Protein AF-A0A7Y8L5V1-F1 (afdb_monomer)

Sequence (225 aa):
MIPKRVGLITIGQSPRVDVVPGMKEILGPDFEILEAGALDGLSLEEVKKFSPKKGDYILCTRMADGTQVVIGKRYILPRMQACIDLLIERGAEALLLLCTGKFPPFRSRRLLLEPQKILDHFLLALQGEKVRFGMMSPLKAQLPQTRKKYKRLKGTFSFFAASPYAAGDELGEAAIALRRKDPHVVVMNCMGYTPAMKKRVMEITGKPTVLANSLVARALAELLS

Solvent-accessible surface area (backbone atoms only — not comparable to full-atom values): 12315 Å² total; per-residue (Å²): 131,86,56,51,32,37,21,39,37,31,70,21,24,48,71,53,79,76,42,51,61,70,37,44,73,64,51,40,88,58,51,39,81,45,74,33,23,44,39,54,98,58,53,71,76,63,52,57,75,34,45,54,56,95,89,50,57,73,43,80,40,33,42,68,95,58,54,74,47,62,31,20,49,82,72,41,56,69,35,46,47,51,37,50,54,52,31,47,74,74,56,31,62,35,35,35,46,55,40,59,62,92,72,78,90,74,90,66,98,47,57,71,46,51,40,34,60,57,51,53,53,53,50,60,74,64,45,32,81,87,36,31,38,25,37,36,30,51,42,67,88,42,46,68,62,54,50,62,70,53,66,83,56,55,39,47,78,49,80,40,44,30,39,72,79,53,94,60,67,40,53,60,55,35,22,51,57,40,36,78,64,63,35,67,33,34,36,39,58,34,35,68,48,38,73,68,57,50,52,53,40,28,69,65,38,74,33,56,69,47,43,45,35,63,54,43,31,50,53,51,32,68,74,68,106

pLDDT: mean 95.26, std 4.67, range [58.59, 98.69]

Nearest PDB structures (foldseek):
  4ix1-assembly4_H  TM=6.462E-01  e=1.077E-05  Rhodococcus opacus PD630
  4ix1-assembly2_F  TM=6.137E-01  e=5.124E-06  Rhodococcus opacus PD630
  1b73-assembly1_A  TM=6.017E-01  e=1.468E-05  Aquifex pyrophilus
  7n41-assembly2_B  TM=4.549E-01  e=1.095E-01  Thermoanaerobacter italicus Ab9
  5o22-assembly1_B  TM=3.166E-01  e=7.853E+00  Escherichia coli K-12

Structure (mmCIF, N/CA/C/O backbone):
data_AF-A0A7Y8L5V1-F1
#
_entry.id   AF-A0A7Y8L5V1-F1
#
loop_
_atom_site.group_PDB
_atom_site.id
_atom_site.type_symbol
_atom_site.label_atom_id
_atom_site.label_alt_id
_atom_site.label_comp_id
_atom_site.label_asym_id
_atom_site.label_entity_id
_atom_site.label_seq_id
_atom_site.pdbx_PDB_ins_code
_atom_site.Cartn_x
_atom_site.Cartn_y
_atom_site.Cartn_z
_atom_site.occupancy
_atom_site.B_iso_or_equiv
_atom_site.auth_seq_id
_atom_site.auth_comp_id
_atom_site.auth_asym_id
_atom_site.auth_atom_id
_atom_site.pdbx_PDB_model_num
ATOM 1 N N . MET A 1 1 ? -4.686 -25.116 -16.069 1.00 58.59 1 MET A N 1
ATOM 2 C CA . MET A 1 1 ? -5.163 -23.778 -16.482 1.00 58.59 1 MET A CA 1
ATOM 3 C C . MET A 1 1 ? -3.952 -22.883 -16.686 1.00 58.59 1 MET A C 1
ATOM 5 O O . MET A 1 1 ? -2.943 -23.126 -16.037 1.00 58.59 1 MET A O 1
ATOM 9 N N . ILE A 1 2 ? -4.013 -21.918 -17.607 1.00 61.53 2 ILE A N 1
ATOM 10 C CA . ILE A 1 2 ? -2.962 -20.896 -17.737 1.00 61.53 2 ILE A CA 1
ATOM 11 C C . ILE A 1 2 ? -3.113 -19.950 -16.534 1.00 61.53 2 ILE A C 1
ATOM 13 O O . ILE A 1 2 ? -4.243 -19.523 -16.284 1.00 61.53 2 ILE A O 1
ATOM 17 N N . PRO A 1 3 ? -2.046 -19.670 -15.762 1.00 72.94 3 PRO A N 1
ATOM 18 C CA . PRO A 1 3 ? -2.147 -18.807 -14.592 1.00 72.94 3 PRO A CA 1
ATOM 19 C C . PRO A 1 3 ? -2.523 -17.379 -15.000 1.00 72.94 3 PRO A C 1
ATOM 21 O O . PRO A 1 3 ? -2.011 -16.855 -15.992 1.00 72.94 3 PRO A O 1
ATOM 24 N N . LYS A 1 4 ? -3.406 -16.748 -14.221 1.00 89.19 4 LYS A N 1
ATOM 25 C CA . LYS A 1 4 ? -3.868 -15.373 -14.440 1.00 89.19 4 LYS A CA 1
ATOM 26 C C . LYS A 1 4 ? -2.715 -14.417 -14.141 1.00 89.19 4 LYS A C 1
ATOM 28 O O . LYS A 1 4 ? -2.187 -14.399 -13.024 1.00 89.19 4 LYS A O 1
ATOM 33 N N . ARG A 1 5 ? -2.300 -13.622 -15.129 1.00 95.44 5 ARG A N 1
ATOM 34 C CA . ARG A 1 5 ? -1.133 -12.730 -15.007 1.00 95.44 5 ARG A CA 1
ATOM 35 C C . ARG A 1 5 ? -1.532 -11.372 -14.457 1.00 95.44 5 ARG A C 1
ATOM 37 O O . ARG A 1 5 ? -2.228 -10.601 -15.121 1.00 95.44 5 ARG A O 1
ATOM 44 N N . VAL A 1 6 ? -1.029 -11.028 -13.275 1.00 97.25 6 VAL A N 1
ATOM 45 C CA . VAL A 1 6 ? -1.271 -9.726 -12.640 1.00 97.25 6 VAL A CA 1
ATOM 46 C C . VAL A 1 6 ? 0.012 -8.909 -12.587 1.00 97.25 6 VAL A C 1
ATOM 48 O O . VAL A 1 6 ? 1.024 -9.342 -12.039 1.00 97.25 6 VAL A O 1
ATOM 51 N N . GLY A 1 7 ? -0.050 -7.688 -13.115 1.00 98.12 7 GLY A N 1
ATOM 52 C CA . GLY A 1 7 ? 1.030 -6.714 -13.024 1.00 98.12 7 GLY A CA 1
ATOM 53 C C . GLY 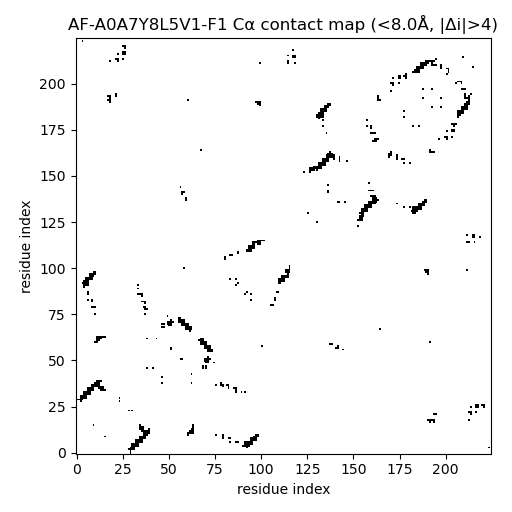A 1 7 ? 0.942 -5.873 -11.751 1.00 98.12 7 GLY A C 1
ATOM 54 O O . GLY A 1 7 ? -0.032 -5.149 -11.547 1.00 98.12 7 GLY A O 1
ATOM 55 N N . LEU A 1 8 ? 1.970 -5.911 -10.909 1.00 98.19 8 LEU A N 1
ATOM 56 C CA . LEU A 1 8 ? 2.100 -5.080 -9.715 1.00 98.19 8 LEU A CA 1
ATOM 57 C C . LEU A 1 8 ? 3.045 -3.906 -9.973 1.00 98.19 8 LEU A C 1
ATOM 59 O O . LEU A 1 8 ? 4.221 -4.091 -10.286 1.00 98.19 8 LEU A O 1
ATOM 63 N N . ILE A 1 9 ? 2.535 -2.687 -9.786 1.00 98.56 9 ILE A N 1
ATOM 64 C CA . ILE A 1 9 ? 3.295 -1.452 -9.991 1.00 98.56 9 ILE A CA 1
ATOM 65 C C . ILE A 1 9 ? 3.671 -0.842 -8.648 1.00 98.56 9 ILE A C 1
ATOM 67 O O . ILE A 1 9 ? 2.825 -0.282 -7.946 1.00 98.56 9 ILE A O 1
ATOM 71 N N . THR A 1 10 ? 4.950 -0.892 -8.293 1.00 97.81 10 THR A N 1
ATOM 72 C CA . THR A 1 10 ? 5.465 -0.241 -7.084 1.00 97.81 10 THR A CA 1
ATOM 73 C C . THR A 1 10 ? 6.006 1.150 -7.392 1.00 97.81 10 THR A C 1
ATOM 75 O O . THR A 1 10 ? 6.613 1.392 -8.429 1.00 97.81 10 THR A O 1
ATOM 78 N N . ILE A 1 11 ? 5.822 2.085 -6.456 1.00 97.62 11 ILE A N 1
ATOM 79 C CA . ILE A 1 11 ? 6.509 3.382 -6.526 1.00 97.62 11 ILE A CA 1
ATOM 80 C C . ILE A 1 11 ? 8.012 3.176 -6.388 1.00 97.62 11 ILE A C 1
ATOM 82 O O . ILE A 1 11 ? 8.761 3.927 -6.981 1.00 97.62 11 ILE A O 1
ATOM 86 N N . GLY A 1 12 ? 8.428 2.233 -5.541 1.00 96.88 12 GLY A N 1
ATOM 87 C CA . GLY A 1 12 ? 9.828 1.964 -5.232 1.00 96.88 12 GLY A CA 1
ATOM 88 C C . GLY A 1 12 ? 10.517 1.160 -6.320 1.00 96.88 12 GLY A C 1
ATOM 89 O O . GLY A 1 12 ? 10.175 1.274 -7.496 1.00 96.88 12 GLY A O 1
ATOM 90 N N . GLN A 1 13 ? 11.452 0.323 -5.896 1.00 98.19 13 GLN A N 1
ATOM 91 C CA . GLN A 1 13 ? 12.059 -0.673 -6.769 1.00 98.19 13 GLN A CA 1
ATOM 92 C C . GLN A 1 13 ? 11.363 -2.026 -6.627 1.00 98.19 13 GLN A C 1
ATOM 94 O O . GLN A 1 13 ? 10.800 -2.344 -5.572 1.00 98.19 13 GLN A O 1
ATOM 99 N N . SER A 1 14 ? 11.367 -2.783 -7.716 1.00 97.56 14 SER A N 1
ATOM 100 C CA . SER A 1 14 ? 10.969 -4.182 -7.776 1.00 97.56 14 SER A CA 1
ATOM 101 C C . SER A 1 14 ? 12.209 -5.098 -7.714 1.00 97.56 14 SER A C 1
ATOM 103 O O . SER A 1 14 ? 13.305 -4.658 -8.069 1.00 97.56 14 SER A O 1
ATOM 105 N N . PRO A 1 15 ? 12.079 -6.354 -7.245 1.00 96.75 15 PRO A N 1
ATOM 106 C CA . PRO A 1 15 ? 10.877 -6.969 -6.679 1.00 96.75 15 PRO A CA 1
ATOM 107 C C . PRO A 1 15 ? 10.570 -6.482 -5.255 1.00 96.75 15 PRO A C 1
ATOM 109 O O . PRO A 1 15 ? 11.452 -6.138 -4.466 1.00 96.75 15 PRO A O 1
ATOM 112 N N . ARG A 1 16 ? 9.290 -6.486 -4.887 1.00 95.50 16 ARG A N 1
ATOM 113 C CA . ARG A 1 16 ? 8.787 -6.069 -3.575 1.00 95.50 16 ARG A CA 1
ATOM 114 C C . ARG A 1 16 ? 8.678 -7.247 -2.615 1.00 95.50 16 ARG A C 1
ATOM 116 O O . ARG A 1 16 ? 7.592 -7.658 -2.199 1.00 95.50 16 ARG A O 1
ATOM 123 N N . VAL A 1 17 ? 9.849 -7.740 -2.217 1.00 95.12 17 VAL A N 1
ATOM 124 C CA . VAL A 1 17 ? 10.029 -8.896 -1.320 1.00 95.12 17 VAL A CA 1
ATOM 125 C C . VAL A 1 17 ? 9.347 -8.748 0.045 1.00 95.12 17 VAL A C 1
ATOM 127 O O . VAL A 1 17 ? 9.094 -9.739 0.715 1.00 95.12 17 VAL A O 1
ATOM 130 N N . ASP A 1 18 ? 9.019 -7.525 0.464 1.00 92.88 18 ASP A N 1
ATOM 131 C CA . ASP A 1 18 ? 8.339 -7.237 1.728 1.00 92.88 18 ASP A CA 1
ATOM 132 C C . ASP A 1 18 ? 6.811 -7.389 1.672 1.00 92.88 18 ASP A C 1
ATOM 134 O O . ASP A 1 18 ? 6.185 -7.604 2.708 1.00 92.88 18 ASP A O 1
ATOM 138 N N . VAL A 1 19 ? 6.190 -7.277 0.491 1.00 94.50 19 VAL A N 1
ATOM 139 C CA . VAL A 1 19 ? 4.717 -7.261 0.366 1.00 94.50 19 VAL A CA 1
ATOM 140 C C . VAL A 1 19 ? 4.171 -8.342 -0.550 1.00 94.50 19 VAL A C 1
ATOM 142 O O . VAL A 1 19 ? 3.114 -8.896 -0.252 1.00 94.50 19 VAL A O 1
ATOM 145 N N . VAL A 1 20 ? 4.876 -8.664 -1.633 1.00 95.44 20 VAL A N 1
ATOM 146 C CA . VAL A 1 20 ? 4.398 -9.605 -2.652 1.00 95.44 20 VAL A CA 1
ATOM 147 C C . VAL A 1 20 ? 4.248 -11.028 -2.114 1.00 95.44 20 VAL A C 1
ATOM 149 O O . VAL A 1 20 ? 3.221 -11.632 -2.418 1.00 95.44 20 VAL A O 1
ATOM 152 N N . PRO A 1 21 ? 5.157 -11.570 -1.275 1.00 94.62 21 PRO A N 1
ATOM 153 C CA . PRO A 1 21 ? 4.970 -12.910 -0.714 1.00 94.62 21 PRO A CA 1
ATOM 154 C C . PRO A 1 21 ? 3.646 -13.066 0.047 1.00 94.62 21 PRO A C 1
ATOM 156 O O . PRO A 1 21 ? 2.871 -13.970 -0.249 1.00 94.62 21 PRO A O 1
ATOM 159 N N . GLY A 1 22 ? 3.314 -12.117 0.931 1.00 92.94 22 GLY A N 1
ATOM 160 C CA . GLY A 1 22 ? 2.047 -12.146 1.670 1.00 92.94 22 GLY A CA 1
ATOM 161 C C . GLY A 1 22 ? 0.809 -11.934 0.789 1.00 92.94 22 GLY A C 1
ATOM 162 O O . GLY A 1 22 ? -0.280 -12.381 1.137 1.00 92.94 22 GLY A O 1
ATOM 163 N N . MET A 1 23 ? 0.949 -11.270 -0.364 1.00 94.62 23 MET A N 1
ATOM 164 C CA . MET A 1 23 ? -0.128 -11.197 -1.357 1.00 94.62 23 MET A CA 1
ATOM 165 C C . MET A 1 23 ? -0.310 -12.524 -2.098 1.00 94.62 23 MET A C 1
ATOM 167 O O . MET A 1 23 ? -1.449 -12.932 -2.308 1.00 94.62 23 MET A O 1
ATOM 171 N N . LYS A 1 24 ? 0.783 -13.211 -2.459 1.00 94.25 24 LYS A N 1
ATOM 172 C CA . LYS A 1 24 ? 0.736 -14.531 -3.112 1.00 94.25 24 LYS A CA 1
ATOM 173 C C . LYS A 1 24 ? 0.020 -15.567 -2.251 1.00 94.25 24 LYS A C 1
ATOM 175 O O . LYS A 1 24 ? -0.773 -16.330 -2.783 1.00 94.25 24 LYS A O 1
ATOM 180 N N . GLU A 1 25 ? 0.228 -15.543 -0.935 1.00 94.38 25 GLU A N 1
ATOM 181 C CA . GLU A 1 25 ? -0.497 -16.414 0.004 1.00 94.38 25 GLU A CA 1
ATOM 182 C C . GLU A 1 25 ? -2.023 -16.227 -0.057 1.00 94.38 25 GLU A C 1
ATOM 184 O O . GLU A 1 25 ? -2.768 -17.177 0.160 1.00 94.38 25 GLU A O 1
ATOM 189 N N . ILE A 1 26 ? -2.498 -15.012 -0.354 1.00 94.75 26 ILE A N 1
ATOM 190 C CA . ILE A 1 26 ? -3.932 -14.703 -0.470 1.00 94.75 26 ILE A CA 1
ATOM 191 C C . ILE A 1 26 ? -4.467 -15.054 -1.861 1.00 94.75 26 ILE A C 1
ATOM 193 O O . ILE A 1 26 ? -5.589 -15.536 -1.968 1.00 94.75 26 ILE A O 1
ATOM 197 N N . LEU A 1 27 ? -3.693 -14.765 -2.909 1.00 93.06 27 LEU A N 1
ATOM 198 C CA . LEU A 1 27 ? -4.092 -14.994 -4.299 1.00 93.06 27 LEU A CA 1
ATOM 199 C C . LEU A 1 27 ? -4.099 -16.487 -4.657 1.00 93.06 27 LEU A C 1
ATOM 201 O O . LEU A 1 27 ? -4.970 -16.933 -5.393 1.00 93.06 27 LEU A O 1
ATOM 205 N N . GLY A 1 28 ? -3.164 -17.262 -4.109 1.00 91.69 28 GLY A N 1
ATOM 206 C CA . GLY A 1 28 ? -3.029 -18.685 -4.403 1.00 91.69 28 GLY A CA 1
ATOM 207 C C . GLY A 1 28 ? -2.210 -18.979 -5.671 1.00 91.69 28 GLY A C 1
ATOM 208 O O . GLY A 1 28 ? -1.649 -18.071 -6.290 1.00 91.69 28 GLY A O 1
ATOM 209 N N . PRO A 1 29 ? -2.091 -20.267 -6.041 1.00 90.25 29 PRO A N 1
ATOM 210 C CA . PRO A 1 29 ? -1.174 -20.737 -7.084 1.00 90.25 29 PRO A CA 1
ATOM 211 C C . PRO A 1 29 ? -1.622 -20.408 -8.515 1.00 90.25 29 PRO A C 1
ATOM 213 O O . PRO A 1 29 ? -0.803 -20.459 -9.429 1.00 90.25 29 PRO A O 1
ATOM 216 N N . ASP A 1 30 ? -2.891 -20.048 -8.716 1.00 89.38 30 ASP A N 1
ATOM 217 C CA . ASP A 1 30 ? -3.447 -19.743 -10.040 1.00 89.38 30 ASP A CA 1
ATOM 218 C C . ASP A 1 30 ? -3.013 -18.372 -10.583 1.00 89.38 30 ASP A C 1
ATOM 220 O O . ASP A 1 30 ? -3.354 -18.014 -11.711 1.00 89.38 30 ASP A O 1
ATOM 224 N N . PHE A 1 31 ? -2.252 -17.601 -9.801 1.00 92.81 31 PHE A N 1
ATOM 225 C CA . PHE A 1 31 ? -1.808 -16.257 -10.148 1.00 92.81 31 PHE A CA 1
ATOM 226 C C . PHE A 1 31 ? -0.307 -16.199 -10.426 1.00 92.81 31 PHE A C 1
ATOM 228 O O . PHE A 1 31 ? 0.527 -16.496 -9.568 1.00 92.81 31 PHE A O 1
ATOM 235 N N . GLU A 1 32 ? 0.046 -15.698 -11.607 1.00 95.19 32 GLU A N 1
ATOM 236 C CA . GLU A 1 32 ? 1.412 -15.311 -11.947 1.00 95.19 32 GLU A CA 1
ATOM 237 C C . GLU A 1 32 ? 1.573 -13.802 -11.713 1.00 95.19 32 GLU A C 1
ATOM 239 O O . GLU A 1 32 ? 0.815 -12.986 -12.238 1.00 95.19 32 GLU A O 1
ATOM 244 N N . ILE A 1 33 ? 2.566 -13.416 -10.908 1.00 96.69 33 ILE A N 1
ATOM 245 C CA . ILE A 1 33 ? 2.818 -12.012 -10.570 1.00 96.69 33 ILE A CA 1
ATOM 246 C C . ILE A 1 33 ? 3.984 -11.478 -11.394 1.00 96.69 33 ILE A C 1
ATOM 248 O O . ILE A 1 33 ? 5.102 -11.980 -11.294 1.00 96.69 33 ILE A O 1
ATOM 252 N N . LEU A 1 34 ? 3.719 -10.408 -12.139 1.00 98.12 34 LEU A N 1
ATOM 253 C CA . LEU A 1 34 ? 4.713 -9.603 -12.837 1.00 98.12 34 LEU A CA 1
ATOM 254 C C . LEU A 1 34 ? 4.928 -8.304 -12.057 1.00 98.12 34 LEU A C 1
ATOM 256 O O . LEU A 1 34 ? 3.961 -7.676 -11.638 1.00 98.12 34 LEU A O 1
ATOM 260 N N . GLU A 1 35 ? 6.171 -7.867 -11.875 1.00 98.44 35 GLU A N 1
ATOM 261 C CA . GLU A 1 35 ? 6.480 -6.651 -11.113 1.00 98.44 35 GLU A CA 1
ATOM 262 C C . GLU A 1 35 ? 7.208 -5.614 -11.971 1.00 98.44 35 GLU A C 1
ATOM 264 O O . GLU A 1 35 ? 8.019 -5.955 -12.836 1.00 98.44 35 GLU A O 1
ATOM 269 N N . ALA A 1 36 ? 6.911 -4.339 -11.720 1.00 98.62 36 ALA A N 1
ATOM 270 C CA . ALA A 1 36 ? 7.684 -3.212 -12.226 1.00 98.62 36 ALA A CA 1
ATOM 271 C C . ALA A 1 36 ? 7.686 -2.068 -11.202 1.00 98.62 36 ALA A C 1
ATOM 273 O O . ALA A 1 36 ? 6.649 -1.722 -10.622 1.00 98.62 36 ALA A O 1
ATOM 274 N N . GLY A 1 37 ? 8.855 -1.478 -10.975 1.00 98.44 37 GLY A N 1
ATOM 275 C CA . GLY A 1 37 ? 9.060 -0.363 -10.065 1.00 98.44 37 GLY A CA 1
ATOM 276 C C . GLY A 1 37 ? 9.360 0.940 -10.788 1.00 98.44 37 GLY A C 1
ATOM 277 O O . GLY A 1 37 ? 10.192 1.002 -11.688 1.00 98.44 37 GLY A O 1
ATOM 278 N N . ALA A 1 38 ? 8.717 2.027 -10.363 1.00 98.31 38 ALA A N 1
ATOM 279 C CA . ALA A 1 38 ? 8.961 3.344 -10.946 1.00 98.31 38 ALA A CA 1
ATOM 280 C C . ALA A 1 38 ? 10.395 3.855 -10.699 1.00 98.31 38 ALA A C 1
ATOM 282 O O . ALA A 1 38 ? 10.869 4.721 -11.441 1.00 98.31 38 ALA A O 1
ATOM 283 N N . LEU A 1 39 ? 11.087 3.337 -9.677 1.00 98.50 39 LEU A N 1
ATOM 284 C CA . LEU A 1 39 ? 12.497 3.634 -9.401 1.00 98.50 39 LEU A CA 1
ATOM 285 C C . LEU A 1 39 ? 13.460 2.558 -9.925 1.00 98.50 39 LEU A C 1
ATOM 287 O O . LEU A 1 39 ? 14.652 2.627 -9.614 1.00 98.50 39 LEU A O 1
ATOM 291 N N . ASP A 1 40 ? 12.983 1.566 -10.680 1.00 98.38 40 ASP A N 1
ATOM 292 C CA . ASP A 1 40 ? 13.858 0.533 -11.240 1.00 98.38 40 ASP A CA 1
ATOM 293 C C . ASP A 1 40 ? 14.954 1.167 -12.109 1.00 98.38 40 ASP A C 1
ATOM 295 O O . ASP A 1 40 ? 14.727 2.147 -12.825 1.00 98.38 40 ASP A O 1
ATOM 299 N N . GLY A 1 41 ? 16.168 0.626 -11.993 1.00 97.00 41 GLY A N 1
ATOM 300 C CA . GLY A 1 41 ? 17.356 1.117 -12.696 1.00 97.00 41 GLY A CA 1
ATOM 301 C C . GLY A 1 41 ? 17.971 2.406 -12.137 1.00 97.00 41 GLY A C 1
ATOM 302 O O . GLY A 1 41 ? 18.984 2.846 -12.667 1.00 97.00 41 GLY A O 1
ATOM 303 N N . LEU A 1 42 ? 17.402 3.011 -11.087 1.00 98.06 42 LEU A N 1
ATOM 304 C CA . LEU A 1 42 ? 17.965 4.210 -10.459 1.00 98.06 42 LEU A CA 1
ATOM 305 C C . LEU 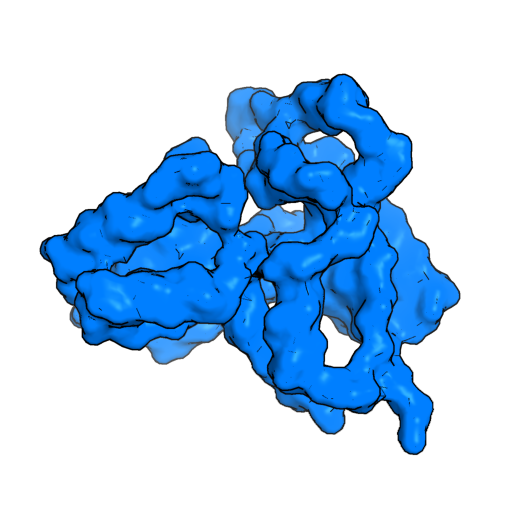A 1 42 ? 18.827 3.885 -9.239 1.00 98.06 42 LEU A C 1
ATOM 307 O O . LEU A 1 42 ? 18.466 3.067 -8.392 1.00 98.06 42 LEU A O 1
ATOM 311 N N . SER A 1 43 ? 19.927 4.612 -9.100 1.00 97.75 43 SER A N 1
ATOM 312 C CA . SER A 1 43 ? 20.723 4.658 -7.876 1.00 97.75 43 SER A CA 1
ATOM 313 C C . SER A 1 43 ? 20.043 5.491 -6.783 1.00 97.75 43 SER A C 1
ATOM 315 O O . SER A 1 43 ? 19.194 6.348 -7.048 1.00 97.75 43 SER A O 1
ATOM 317 N N . LEU A 1 44 ? 20.463 5.301 -5.528 1.00 97.25 44 LEU A N 1
ATOM 318 C CA . LEU A 1 44 ? 19.970 6.104 -4.406 1.00 97.25 44 LEU A CA 1
ATOM 319 C C . LEU A 1 44 ? 20.227 7.610 -4.608 1.00 97.25 44 LEU A C 1
ATOM 321 O O . LEU A 1 44 ? 19.360 8.427 -4.298 1.00 97.25 44 LEU A O 1
ATOM 32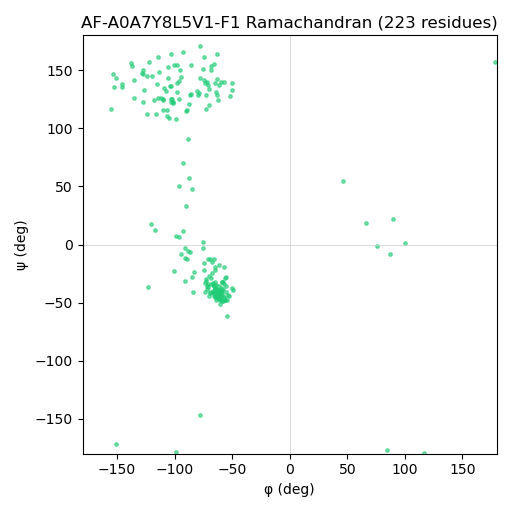5 N N . GLU A 1 45 ? 21.381 7.986 -5.167 1.00 97.19 45 GLU A N 1
ATOM 326 C CA . GLU A 1 45 ? 21.726 9.390 -5.436 1.00 97.19 45 GLU A CA 1
ATOM 327 C C . GLU A 1 45 ? 20.815 10.033 -6.486 1.00 97.19 45 GLU A C 1
ATOM 329 O O . GLU A 1 45 ? 20.442 11.202 -6.371 1.00 97.19 45 GLU A O 1
ATOM 334 N N . GLU A 1 46 ? 20.384 9.276 -7.494 1.00 97.75 46 GLU A N 1
ATOM 335 C CA . GLU A 1 46 ? 19.394 9.755 -8.459 1.00 97.75 46 GLU A CA 1
ATOM 336 C C . GLU A 1 46 ? 18.017 9.909 -7.820 1.00 97.75 46 GLU A C 1
ATOM 338 O O . GLU A 1 46 ? 17.350 10.922 -8.036 1.00 97.75 46 GLU A O 1
ATOM 343 N N . VAL A 1 47 ? 17.612 8.958 -6.975 1.00 97.62 47 VAL A N 1
ATOM 344 C CA . VAL A 1 47 ? 16.328 9.008 -6.263 1.00 97.62 47 VAL A CA 1
ATOM 345 C C . VAL A 1 47 ? 16.263 10.188 -5.294 1.00 97.62 47 VAL A C 1
ATOM 347 O O . VAL A 1 47 ? 15.212 10.824 -5.181 1.00 97.62 47 VAL A O 1
ATOM 350 N N . LYS A 1 48 ? 17.375 10.563 -4.649 1.00 95.69 48 LYS A N 1
ATOM 351 C CA . LYS A 1 48 ? 17.442 11.759 -3.787 1.00 95.69 48 LYS A CA 1
ATOM 352 C C . LYS A 1 48 ? 17.037 13.040 -4.527 1.00 95.69 48 LYS A C 1
ATOM 354 O O . LYS A 1 48 ? 16.442 13.931 -3.915 1.00 95.69 48 LYS A O 1
ATOM 359 N N . LYS A 1 49 ? 17.245 13.122 -5.848 1.00 96.56 49 LYS A N 1
ATOM 360 C CA . LYS A 1 49 ? 16.807 14.262 -6.684 1.00 96.56 49 LYS A CA 1
ATOM 361 C C . LYS A 1 49 ? 15.278 14.372 -6.794 1.00 96.56 49 LYS A C 1
ATOM 363 O O . LYS A 1 49 ? 14.767 15.423 -7.178 1.00 96.56 49 LYS A O 1
ATOM 368 N N . PHE A 1 50 ? 14.535 13.323 -6.432 1.00 96.81 50 PHE A N 1
ATOM 369 C CA . PHE A 1 50 ? 13.066 13.297 -6.413 1.00 96.81 50 PHE A CA 1
ATOM 370 C C . PHE A 1 50 ? 12.467 13.677 -5.056 1.00 96.81 50 PHE A C 1
ATOM 372 O O . PHE A 1 50 ? 11.260 13.509 -4.847 1.00 96.81 50 PHE A O 1
ATOM 379 N N . SER A 1 51 ? 13.285 14.205 -4.142 1.00 94.44 51 SER A N 1
ATOM 380 C CA . SER A 1 51 ? 12.834 14.689 -2.839 1.00 94.44 51 SER A CA 1
ATOM 381 C C . SER A 1 51 ? 11.632 15.644 -2.972 1.00 94.44 51 SER A C 1
ATOM 383 O O . SER A 1 51 ? 11.593 16.473 -3.893 1.00 94.44 51 SER A O 1
ATOM 385 N N . PRO A 1 52 ? 10.622 15.550 -2.083 1.00 93.88 52 PRO A N 1
ATOM 386 C CA . PRO A 1 52 ? 9.461 16.429 -2.139 1.00 93.88 52 PRO A CA 1
ATOM 387 C C . PRO A 1 52 ? 9.861 17.899 -1.960 1.00 93.88 52 PRO A C 1
ATOM 389 O O . PRO A 1 52 ? 10.635 18.238 -1.068 1.00 93.88 52 PRO A O 1
ATOM 392 N N . LYS A 1 53 ? 9.270 18.789 -2.760 1.00 93.19 53 LYS A N 1
ATOM 393 C CA . LYS A 1 53 ? 9.287 20.240 -2.522 1.00 93.19 53 LYS A CA 1
ATOM 394 C C . LYS A 1 53 ? 8.049 20.661 -1.728 1.00 93.19 53 LYS A C 1
ATOM 396 O O . LYS A 1 53 ? 7.075 19.915 -1.610 1.00 93.19 53 LYS A O 1
ATOM 401 N N . LYS A 1 54 ? 8.068 21.885 -1.193 1.00 88.69 54 LYS A N 1
ATOM 402 C CA . LYS A 1 54 ? 6.927 22.475 -0.477 1.00 88.69 54 LYS A CA 1
ATOM 403 C C . LYS A 1 54 ? 5.654 22.390 -1.332 1.00 88.69 54 LYS A C 1
ATOM 405 O O . LYS A 1 54 ? 5.648 22.825 -2.477 1.00 88.69 54 LYS A O 1
ATOM 410 N N . GLY A 1 55 ? 4.586 21.840 -0.754 1.00 86.81 55 GLY A N 1
ATOM 411 C CA . GLY A 1 55 ? 3.293 21.662 -1.426 1.00 86.81 55 GLY A CA 1
ATOM 412 C C . GLY A 1 55 ? 3.149 20.363 -2.228 1.00 86.81 55 GLY A C 1
ATOM 413 O O . GLY A 1 55 ? 2.038 20.048 -2.654 1.00 86.81 55 GLY A O 1
ATOM 414 N N . ASP A 1 56 ? 4.218 19.579 -2.396 1.00 91.38 56 ASP A N 1
ATOM 415 C CA . ASP A 1 56 ? 4.124 18.294 -3.084 1.00 91.38 56 ASP A CA 1
ATOM 416 C C . ASP A 1 56 ? 3.310 17.271 -2.285 1.00 91.38 56 ASP A C 1
ATOM 418 O O . ASP A 1 56 ? 3.316 17.226 -1.054 1.00 91.38 56 ASP A O 1
ATOM 422 N N . TYR A 1 57 ? 2.655 16.372 -3.020 1.00 91.50 57 TYR A N 1
ATOM 423 C CA . TYR A 1 57 ? 2.101 15.155 -2.441 1.00 91.50 57 TYR A CA 1
ATOM 424 C C . TYR A 1 57 ? 3.245 14.185 -2.115 1.00 91.50 57 TYR A C 1
ATOM 426 O O . TYR A 1 57 ? 3.939 13.723 -3.026 1.00 91.50 57 TYR A O 1
ATOM 434 N N . ILE A 1 58 ? 3.425 13.879 -0.828 1.00 94.31 58 ILE A N 1
ATOM 435 C CA . ILE A 1 58 ? 4.544 13.072 -0.323 1.00 94.31 58 ILE A CA 1
ATOM 436 C C . ILE A 1 58 ? 4.211 11.583 -0.410 1.00 94.31 58 ILE A C 1
ATOM 438 O O . ILE A 1 58 ? 3.177 11.135 0.103 1.00 94.31 58 ILE A O 1
ATOM 442 N N . LEU A 1 59 ? 5.128 10.816 -0.993 1.00 94.62 59 LEU A N 1
ATOM 443 C CA . LEU A 1 59 ? 5.091 9.361 -1.072 1.00 94.62 59 LEU A CA 1
ATOM 444 C C . LEU A 1 59 ? 6.265 8.773 -0.281 1.00 94.62 59 LEU A C 1
ATOM 446 O O . LEU A 1 59 ? 7.379 9.282 -0.354 1.00 94.62 59 LEU A O 1
ATOM 450 N N . CYS A 1 60 ? 5.994 7.702 0.461 1.00 94.19 60 CYS A N 1
ATOM 451 C CA . CYS A 1 60 ? 7.003 6.879 1.124 1.00 94.19 60 CYS A CA 1
ATOM 452 C C . CYS A 1 60 ? 7.095 5.552 0.374 1.00 94.19 60 CYS A C 1
ATOM 454 O O . CYS A 1 60 ? 6.058 4.952 0.076 1.00 94.19 60 CYS A O 1
ATOM 456 N N . THR A 1 61 ? 8.306 5.111 0.056 1.00 94.31 61 THR A N 1
ATOM 457 C CA . THR A 1 61 ? 8.553 3.835 -0.615 1.00 94.31 61 THR A CA 1
ATOM 458 C C . THR A 1 61 ? 9.921 3.270 -0.222 1.00 94.31 61 THR A C 1
ATOM 460 O O . THR A 1 61 ? 10.558 3.779 0.700 1.00 94.31 61 THR A O 1
ATOM 463 N N . ARG A 1 62 ? 10.352 2.201 -0.894 1.00 95.19 62 ARG A N 1
ATOM 464 C CA . ARG A 1 62 ? 11.546 1.418 -0.581 1.00 95.19 62 ARG A CA 1
ATOM 465 C C . ARG A 1 62 ? 12.357 1.114 -1.851 1.00 95.19 62 ARG A C 1
ATOM 467 O O . ARG A 1 62 ? 11.771 0.877 -2.909 1.00 95.19 62 ARG A O 1
ATOM 474 N N . MET A 1 63 ? 13.679 1.155 -1.737 1.00 96.94 63 MET A N 1
ATOM 475 C CA . MET A 1 63 ? 14.651 0.669 -2.728 1.00 96.94 63 MET A CA 1
ATOM 476 C C . MET A 1 63 ? 14.767 -0.868 -2.662 1.00 96.94 63 MET A C 1
ATOM 478 O O . MET A 1 63 ? 14.235 -1.484 -1.740 1.00 96.94 63 MET A O 1
ATOM 482 N N . ALA A 1 64 ? 15.458 -1.506 -3.607 1.00 95.12 64 ALA A N 1
ATOM 483 C CA . ALA A 1 64 ? 15.576 -2.969 -3.653 1.00 95.12 64 ALA A CA 1
ATOM 484 C C . ALA A 1 64 ? 16.379 -3.540 -2.467 1.00 95.12 64 ALA A C 1
ATOM 486 O O . ALA A 1 64 ? 16.028 -4.587 -1.927 1.00 95.12 64 ALA A O 1
ATOM 487 N N . ASP A 1 65 ? 17.402 -2.809 -2.010 1.00 94.06 65 ASP A N 1
ATOM 488 C CA . ASP A 1 65 ? 18.208 -3.115 -0.811 1.00 94.06 65 ASP A CA 1
ATOM 489 C C . ASP A 1 65 ? 17.432 -2.939 0.504 1.00 94.06 65 ASP A C 1
ATOM 491 O O . ASP A 1 65 ? 17.842 -3.369 1.580 1.00 94.06 65 ASP A O 1
ATOM 495 N N . GLY A 1 66 ? 16.274 -2.302 0.408 1.00 93.06 66 GLY A N 1
ATOM 496 C CA . GLY A 1 66 ? 15.383 -2.052 1.499 1.00 93.06 66 GLY A CA 1
ATOM 497 C C . GLY A 1 66 ? 15.420 -0.670 2.117 1.00 93.06 66 GLY A C 1
ATOM 498 O O . GLY A 1 66 ? 14.642 -0.416 3.040 1.00 93.06 66 GLY A O 1
ATOM 499 N N . THR A 1 67 ? 16.250 0.219 1.588 1.00 94.31 67 THR A N 1
ATOM 500 C CA . THR A 1 67 ? 16.353 1.605 2.027 1.00 94.31 67 THR A CA 1
ATOM 501 C C . THR A 1 67 ? 15.027 2.325 1.812 1.00 94.31 67 THR A C 1
ATOM 503 O O . THR A 1 67 ? 14.492 2.371 0.701 1.00 94.31 67 THR A O 1
ATOM 506 N N . GLN A 1 68 ? 14.478 2.914 2.875 1.00 94.81 68 GLN A N 1
ATOM 507 C CA . GLN A 1 68 ? 13.306 3.774 2.760 1.00 94.81 68 GLN A CA 1
ATOM 508 C C . GLN A 1 68 ? 13.677 5.080 2.051 1.00 94.81 68 GLN A C 1
ATOM 510 O O . GLN A 1 68 ? 14.628 5.757 2.434 1.00 94.81 68 GLN A O 1
ATOM 515 N N . VAL A 1 69 ? 12.854 5.495 1.089 1.00 95.62 69 VAL A N 1
ATOM 516 C CA . VAL A 1 69 ? 12.983 6.788 0.407 1.00 95.62 69 VAL A CA 1
ATOM 517 C C . VAL A 1 69 ? 11.663 7.551 0.420 1.00 95.62 69 VAL A C 1
ATOM 519 O O . VAL A 1 69 ? 10.569 6.978 0.378 1.00 95.62 69 VAL A O 1
ATOM 522 N N . VAL A 1 70 ? 11.770 8.877 0.480 1.00 96.12 70 VAL A N 1
ATOM 523 C CA . VAL A 1 70 ? 10.633 9.799 0.481 1.00 96.12 70 VAL A CA 1
ATOM 524 C C . VAL A 1 70 ? 10.730 10.681 -0.749 1.00 96.12 70 VAL A C 1
ATOM 526 O O . VAL A 1 70 ? 11.741 11.345 -0.957 1.00 96.12 70 VAL A O 1
ATOM 529 N N . ILE A 1 71 ? 9.679 10.696 -1.564 1.00 96.50 71 ILE A N 1
ATOM 530 C CA . ILE A 1 71 ? 9.703 11.339 -2.881 1.00 96.50 71 ILE A CA 1
ATOM 531 C C . ILE A 1 71 ? 8.424 12.132 -3.153 1.00 96.50 71 ILE A C 1
ATOM 533 O O . ILE A 1 71 ? 7.348 11.848 -2.614 1.00 96.50 71 ILE A O 1
ATOM 537 N N . GLY A 1 72 ? 8.537 13.148 -4.005 1.00 96.12 72 GLY A N 1
ATOM 538 C CA . GLY A 1 72 ? 7.402 13.924 -4.491 1.00 96.12 72 GLY A CA 1
ATOM 539 C C . GLY A 1 72 ? 6.678 13.207 -5.632 1.00 96.12 72 GLY A C 1
ATOM 540 O O . GLY A 1 72 ? 7.299 12.797 -6.612 1.00 96.12 72 GLY A O 1
ATOM 541 N N . LYS A 1 73 ? 5.343 13.119 -5.562 1.00 95.12 73 LYS A N 1
ATOM 542 C CA . LYS A 1 73 ? 4.512 12.434 -6.574 1.00 95.12 73 LYS A CA 1
ATOM 543 C C . LYS A 1 73 ? 4.801 12.858 -8.018 1.00 95.12 73 LYS A C 1
ATOM 545 O O . LYS A 1 73 ? 4.766 12.010 -8.903 1.00 95.12 73 LYS A O 1
ATOM 550 N N . ARG A 1 74 ? 5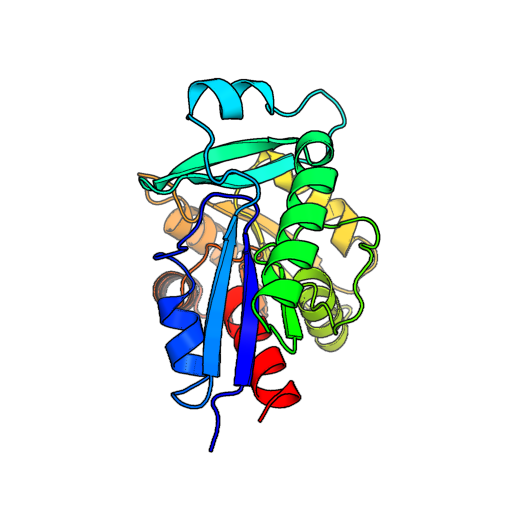.090 14.143 -8.265 1.00 92.88 74 ARG A N 1
ATOM 551 C CA . ARG A 1 74 ? 5.279 14.679 -9.627 1.00 92.88 74 ARG A CA 1
ATOM 552 C C . ARG A 1 74 ? 6.387 13.981 -10.421 1.00 92.88 74 ARG A C 1
ATOM 554 O O . ARG A 1 74 ? 6.256 13.857 -11.629 1.00 92.88 74 ARG A O 1
ATOM 561 N N . TYR A 1 75 ? 7.436 13.505 -9.749 1.00 94.12 75 TYR A N 1
ATOM 562 C CA . TYR A 1 75 ? 8.574 12.854 -10.404 1.00 94.12 75 TYR A CA 1
ATOM 563 C C . TYR A 1 75 ? 8.241 11.438 -10.878 1.00 94.12 75 TYR A C 1
ATOM 565 O O . TYR A 1 75 ? 8.904 10.899 -11.758 1.00 94.12 75 TYR A O 1
ATOM 573 N N . ILE A 1 76 ? 7.217 10.832 -10.276 1.00 95.75 76 ILE A N 1
ATOM 574 C CA . ILE A 1 76 ? 6.920 9.410 -10.419 1.00 95.75 76 ILE A CA 1
ATOM 575 C C . ILE A 1 76 ? 5.793 9.153 -11.414 1.00 95.75 76 ILE A C 1
ATOM 577 O O . ILE A 1 76 ? 5.745 8.073 -11.987 1.00 95.75 76 ILE A O 1
ATOM 581 N N . LEU A 1 77 ? 4.915 10.125 -11.686 1.00 96.25 77 LEU A N 1
ATOM 582 C CA . LEU A 1 77 ? 3.770 9.913 -12.583 1.00 96.25 77 LEU A CA 1
ATOM 583 C C . LEU A 1 77 ? 4.161 9.373 -13.973 1.00 96.25 77 LEU A C 1
ATOM 585 O O . LEU A 1 77 ? 3.568 8.372 -14.374 1.00 96.25 77 LEU A O 1
ATOM 589 N N . PRO A 1 78 ? 5.160 9.936 -14.688 1.00 96.62 78 PRO A N 1
ATOM 590 C CA . PRO A 1 78 ? 5.548 9.398 -15.994 1.00 96.62 78 PRO A CA 1
ATOM 591 C C . PRO A 1 78 ? 6.141 7.987 -15.891 1.00 96.62 78 PRO A C 1
ATOM 593 O O . PRO A 1 78 ? 5.897 7.143 -16.744 1.00 96.62 78 PRO A O 1
ATOM 596 N N . ARG A 1 79 ? 6.876 7.713 -14.807 1.00 97.88 79 ARG A N 1
ATOM 597 C CA . ARG A 1 79 ? 7.509 6.413 -14.552 1.00 97.88 79 ARG A CA 1
ATOM 598 C C . ARG A 1 79 ? 6.474 5.331 -14.252 1.00 97.88 79 ARG A C 1
ATOM 600 O O . ARG A 1 79 ? 6.563 4.242 -14.794 1.00 97.88 79 ARG A O 1
ATOM 607 N N . MET A 1 80 ? 5.442 5.655 -13.474 1.00 98.06 80 MET A N 1
ATOM 608 C CA . MET A 1 80 ? 4.316 4.748 -13.218 1.00 98.06 80 MET A CA 1
ATOM 609 C C . MET A 1 80 ? 3.556 4.405 -14.501 1.00 98.06 80 MET A C 1
ATOM 611 O O . MET A 1 80 ? 3.164 3.255 -14.672 1.00 98.06 80 MET A O 1
ATOM 615 N N . GLN A 1 81 ? 3.368 5.376 -15.403 1.00 98.44 81 GLN A N 1
ATOM 616 C CA . GLN A 1 81 ? 2.762 5.115 -16.711 1.00 98.44 81 GLN A CA 1
ATOM 617 C C . GLN A 1 81 ? 3.623 4.144 -17.532 1.00 98.44 81 GLN A C 1
ATOM 619 O O . GLN A 1 81 ? 3.092 3.172 -18.055 1.00 98.44 81 GLN A O 1
ATOM 624 N N . ALA A 1 82 ? 4.944 4.341 -17.565 1.00 98.44 82 ALA A N 1
ATOM 625 C CA . ALA A 1 82 ? 5.851 3.421 -18.250 1.00 98.44 82 ALA A CA 1
ATOM 626 C C . ALA A 1 82 ? 5.806 1.998 -17.659 1.00 98.44 82 ALA A C 1
ATOM 628 O O . ALA A 1 82 ? 5.814 1.025 -18.405 1.00 98.44 82 ALA A O 1
ATOM 629 N N . CYS A 1 83 ? 5.698 1.854 -16.332 1.00 98.69 83 CYS A N 1
ATOM 630 C CA . CYS A 1 83 ? 5.519 0.545 -15.698 1.00 98.69 83 CYS A CA 1
ATOM 631 C C . CYS A 1 83 ? 4.197 -0.129 -16.100 1.00 98.69 83 CYS A C 1
ATOM 633 O O . CYS A 1 83 ? 4.170 -1.339 -16.305 1.00 98.69 83 CYS A O 1
ATOM 635 N N . ILE A 1 84 ? 3.107 0.641 -16.206 1.00 98.69 84 ILE A N 1
ATOM 636 C CA . ILE A 1 84 ? 1.807 0.146 -16.683 1.00 98.69 84 ILE A CA 1
ATOM 637 C C . ILE A 1 84 ? 1.945 -0.392 -18.109 1.00 98.69 84 ILE A C 1
ATOM 639 O O . ILE A 1 84 ? 1.562 -1.533 -18.362 1.00 98.69 84 ILE A O 1
ATOM 643 N N . ASP A 1 85 ? 2.527 0.399 -19.011 1.00 98.50 85 ASP A N 1
ATOM 644 C CA . ASP A 1 85 ? 2.690 0.031 -20.419 1.00 98.50 85 ASP A CA 1
ATOM 645 C C . ASP A 1 85 ? 3.562 -1.235 -20.552 1.00 98.50 85 ASP A C 1
ATOM 647 O O . ASP A 1 85 ? 3.148 -2.211 -21.180 1.00 98.50 85 ASP A O 1
ATOM 651 N N . LEU A 1 86 ? 4.690 -1.280 -19.832 1.00 98.56 86 LEU A N 1
ATOM 652 C CA . LEU A 1 86 ? 5.602 -2.427 -19.775 1.00 98.56 86 LEU A CA 1
ATOM 653 C C . LEU A 1 86 ? 4.918 -3.717 -19.302 1.00 98.56 86 LEU A C 1
ATOM 655 O O . LEU A 1 86 ? 5.144 -4.789 -19.860 1.00 98.56 86 LEU A O 1
ATOM 659 N N . LEU A 1 87 ? 4.108 -3.654 -18.245 1.00 98.56 87 LEU A N 1
ATOM 660 C CA . LEU A 1 87 ? 3.447 -4.846 -17.708 1.00 98.56 87 LEU A CA 1
ATOM 661 C C . LEU A 1 87 ? 2.346 -5.354 -18.639 1.00 98.56 87 LEU A C 1
ATOM 663 O O . LEU A 1 87 ? 2.172 -6.566 -18.759 1.00 98.56 87 LEU A O 1
ATOM 667 N N . ILE A 1 88 ? 1.642 -4.455 -19.332 1.00 98.25 88 ILE A N 1
ATOM 668 C CA . ILE A 1 88 ? 0.679 -4.836 -20.373 1.00 98.25 88 ILE A CA 1
ATOM 669 C C . ILE A 1 88 ? 1.395 -5.567 -21.514 1.00 98.25 88 ILE A C 1
ATOM 671 O O . ILE A 1 88 ? 0.915 -6.610 -21.953 1.00 98.25 88 ILE A O 1
ATOM 675 N N . GLU A 1 89 ? 2.543 -5.061 -21.971 1.00 97.88 89 GLU A N 1
ATOM 676 C CA . GLU A 1 89 ? 3.361 -5.708 -23.009 1.00 97.88 89 GLU A CA 1
ATOM 677 C C . GLU A 1 89 ? 3.868 -7.089 -22.576 1.00 97.88 89 GLU A C 1
ATOM 679 O O . GLU A 1 89 ? 3.888 -8.022 -23.375 1.00 97.88 89 GLU A O 1
ATOM 684 N N . ARG A 1 90 ? 4.193 -7.256 -21.289 1.00 97.44 90 ARG A N 1
ATOM 685 C CA . ARG A 1 90 ? 4.577 -8.549 -20.693 1.00 97.44 90 ARG A CA 1
ATOM 686 C C . ARG A 1 90 ? 3.399 -9.506 -20.465 1.00 97.44 90 ARG A C 1
ATOM 688 O O . ARG A 1 90 ? 3.593 -10.610 -19.959 1.00 97.44 90 ARG A O 1
ATOM 695 N N . GLY A 1 91 ? 2.187 -9.114 -20.854 1.00 96.56 91 GLY A N 1
ATOM 696 C CA . GLY A 1 91 ? 1.006 -9.970 -20.819 1.00 96.56 91 GLY A CA 1
ATOM 697 C C . GLY A 1 91 ? 0.213 -9.913 -19.517 1.00 96.56 91 GLY A C 1
ATOM 698 O O . GLY A 1 91 ? -0.528 -10.851 -19.243 1.00 96.56 91 GLY A O 1
ATOM 699 N N . ALA A 1 92 ? 0.335 -8.848 -18.718 1.00 97.25 92 ALA A N 1
ATOM 700 C CA . ALA A 1 92 ? -0.567 -8.635 -17.589 1.00 97.25 92 ALA A CA 1
ATOM 701 C C . ALA A 1 92 ? -2.015 -8.427 -18.073 1.00 97.25 92 ALA A C 1
ATOM 703 O O . ALA A 1 92 ? -2.299 -7.604 -18.951 1.00 97.25 92 ALA A O 1
ATOM 704 N N . GLU A 1 93 ? -2.943 -9.156 -17.463 1.00 94.94 93 GLU A N 1
ATOM 705 C CA . GLU A 1 93 ? -4.377 -9.114 -17.763 1.00 94.94 93 GLU A CA 1
ATOM 706 C C . GLU A 1 93 ? -5.099 -8.081 -16.890 1.00 94.94 93 GLU A C 1
ATOM 708 O O . GLU A 1 93 ? -6.037 -7.417 -17.337 1.00 94.94 93 GLU A O 1
ATOM 713 N N . ALA A 1 94 ? -4.593 -7.882 -15.673 1.00 96.56 94 ALA A N 1
ATOM 714 C CA . ALA A 1 94 ? -4.990 -6.832 -14.748 1.00 96.56 94 ALA A CA 1
ATOM 715 C C . ALA A 1 94 ? -3.757 -6.218 -14.078 1.00 96.56 94 ALA A C 1
ATOM 717 O O . ALA A 1 94 ? -2.696 -6.840 -13.977 1.00 96.56 94 ALA A O 1
ATOM 718 N N . LEU A 1 95 ? -3.905 -4.984 -13.612 1.00 98.12 95 LEU A N 1
ATOM 719 C CA . LEU A 1 95 ? -2.839 -4.208 -12.997 1.00 98.12 95 LEU A CA 1
ATOM 720 C C . LEU A 1 95 ? -3.254 -3.748 -11.605 1.00 98.12 95 LEU A C 1
ATOM 722 O O . LEU A 1 95 ? -4.404 -3.372 -11.382 1.00 98.12 95 LEU A O 1
ATOM 726 N N . LEU A 1 96 ? -2.302 -3.697 -10.682 1.00 97.94 96 LEU A N 1
ATOM 727 C CA . LEU A 1 96 ? -2.513 -3.203 -9.330 1.00 97.94 96 LEU A CA 1
ATOM 728 C C . LEU A 1 96 ? -1.373 -2.273 -8.915 1.00 97.94 96 LEU A C 1
ATOM 730 O O . LEU A 1 96 ? -0.202 -2.649 -8.920 1.00 97.94 96 LEU A O 1
ATOM 734 N N . LEU A 1 97 ? -1.714 -1.059 -8.482 1.00 98.06 97 LEU A N 1
ATOM 735 C CA . LEU A 1 97 ? -0.735 -0.183 -7.843 1.00 98.06 97 LEU A CA 1
ATOM 736 C C . LEU A 1 9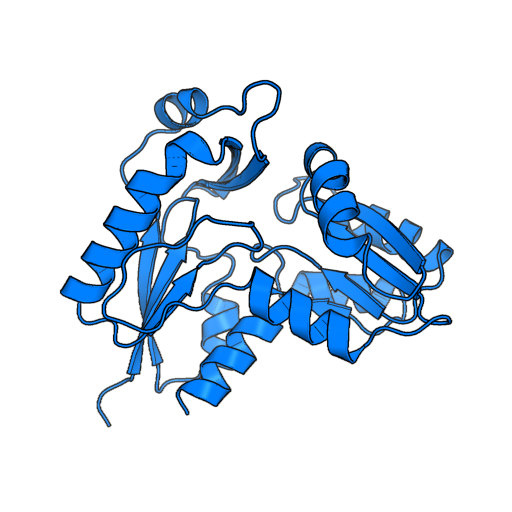7 ? -0.395 -0.709 -6.443 1.00 98.06 97 LEU A C 1
ATOM 738 O O . LEU A 1 97 ? -1.282 -1.059 -5.678 1.00 98.06 97 LEU A O 1
ATOM 742 N N . LEU A 1 98 ? 0.869 -0.663 -6.034 1.00 96.94 98 LEU A N 1
ATOM 743 C CA . LEU A 1 98 ? 1.305 -0.948 -4.663 1.00 96.94 98 LEU A CA 1
ATOM 744 C C . LEU A 1 98 ? 1.459 0.346 -3.853 1.00 96.94 98 LEU A C 1
ATOM 746 O O . LEU A 1 98 ? 2.477 0.587 -3.200 1.00 96.94 98 LEU A O 1
ATOM 750 N N . CYS A 1 99 ? 0.426 1.197 -3.870 1.00 95.50 99 CYS A N 1
ATOM 751 C CA . CYS A 1 99 ? 0.371 2.403 -3.046 1.00 95.50 99 CYS A CA 1
ATOM 752 C C . CYS A 1 99 ? -1.055 2.833 -2.661 1.00 95.50 99 CYS A C 1
ATOM 754 O O . CYS A 1 99 ? -1.965 2.830 -3.482 1.00 95.50 99 CYS A O 1
ATOM 756 N N . THR A 1 100 ? -1.215 3.341 -1.435 1.00 93.50 100 THR A N 1
ATOM 757 C CA . THR A 1 100 ? -2.404 4.069 -0.941 1.00 93.50 100 THR A CA 1
ATOM 758 C C . THR A 1 100 ? -2.295 5.594 -1.184 1.00 93.50 100 THR A C 1
ATOM 760 O O . THR A 1 100 ? -2.726 6.455 -0.410 1.00 93.50 100 THR A O 1
ATOM 763 N N . GLY A 1 101 ? -1.640 5.977 -2.279 1.00 91.56 101 GLY A N 1
ATOM 764 C CA . GLY A 1 101 ? -1.515 7.359 -2.737 1.00 91.56 101 GLY A CA 1
ATOM 765 C C . GLY A 1 101 ? -2.713 7.769 -3.590 1.00 91.56 101 GLY A C 1
ATOM 766 O O . GLY A 1 101 ? -3.350 6.924 -4.208 1.00 91.56 101 GLY A O 1
ATOM 767 N N . LYS A 1 102 ? -3.019 9.072 -3.654 1.00 90.00 102 LYS A N 1
ATOM 768 C CA . LYS A 1 102 ? -3.985 9.593 -4.633 1.00 90.00 102 LYS A CA 1
ATOM 769 C C . LYS A 1 102 ? -3.264 9.990 -5.918 1.00 90.00 102 LYS A C 1
ATOM 771 O O . LYS A 1 102 ? -2.495 10.963 -5.921 1.00 90.00 102 LYS A O 1
ATOM 776 N N . PHE A 1 103 ? -3.564 9.289 -7.000 1.00 92.44 103 PHE A N 1
ATOM 777 C CA . PHE A 1 103 ? -2.991 9.534 -8.317 1.00 92.44 103 PHE A CA 1
ATOM 778 C C . PHE A 1 103 ? -4.003 10.215 -9.249 1.00 92.44 103 PHE A C 1
ATOM 780 O O . PHE A 1 103 ? -5.211 10.111 -9.025 1.00 92.44 103 PHE A O 1
ATOM 787 N N . PRO A 1 104 ? -3.531 10.996 -10.236 1.00 93.62 104 PRO A N 1
ATOM 788 C CA . PRO A 1 104 ? -4.350 11.296 -11.405 1.00 93.62 104 PRO A CA 1
ATOM 789 C C . PRO A 1 104 ? -4.648 9.998 -12.179 1.00 93.62 104 PRO A C 1
ATOM 791 O O . PRO A 1 104 ? -3.969 8.994 -11.952 1.00 93.62 104 PRO A O 1
ATOM 794 N N . PRO A 1 105 ? -5.640 10.002 -13.085 1.00 94.25 105 PRO A N 1
ATOM 795 C CA . PRO A 1 105 ? -5.889 8.848 -13.938 1.00 94.25 105 PRO A CA 1
ATOM 796 C C . PRO A 1 105 ? -4.654 8.521 -14.787 1.00 94.25 105 PRO A C 1
ATOM 798 O O . PRO A 1 105 ? -3.988 9.420 -15.304 1.00 94.25 105 PRO A O 1
ATOM 801 N N . PHE A 1 106 ? -4.379 7.228 -14.936 1.00 96.81 106 PHE A N 1
ATOM 802 C CA . PHE A 1 106 ? -3.391 6.698 -15.871 1.00 96.81 106 PHE A CA 1
ATOM 803 C C . PHE A 1 106 ? -4.094 6.176 -17.120 1.00 96.81 106 PHE A C 1
ATOM 805 O O . PHE A 1 106 ? -5.259 5.774 -17.066 1.00 96.81 106 PHE A O 1
ATOM 812 N N . ARG A 1 107 ? -3.381 6.151 -18.246 1.00 96.62 107 ARG A N 1
ATOM 813 C CA . ARG A 1 107 ? -3.867 5.466 -19.444 1.00 96.62 107 ARG A CA 1
ATOM 814 C C . ARG A 1 107 ? -3.610 3.977 -19.268 1.00 96.62 107 ARG A C 1
ATOM 816 O O . ARG A 1 107 ? -2.493 3.582 -18.958 1.00 96.62 107 ARG A O 1
ATOM 823 N N . SER A 1 108 ? -4.631 3.157 -19.463 1.00 96.44 108 SER A N 1
ATOM 824 C CA . SER A 1 108 ? -4.489 1.705 -19.419 1.00 96.44 108 SER A CA 1
ATOM 825 C C . SER A 1 108 ? -5.546 1.060 -20.303 1.00 96.44 108 SER A C 1
ATOM 827 O O . SER A 1 108 ? -6.713 1.441 -20.253 1.00 96.44 108 SER A O 1
ATOM 829 N N . ARG A 1 109 ? -5.133 0.070 -21.100 1.00 95.06 109 ARG A N 1
ATOM 830 C CA . ARG A 1 109 ? -6.045 -0.812 -21.855 1.00 95.06 109 ARG A CA 1
ATOM 831 C C . ARG A 1 109 ? -6.516 -2.013 -21.027 1.00 95.06 109 ARG A C 1
ATOM 833 O O . ARG A 1 109 ? -7.342 -2.791 -21.488 1.00 95.06 109 ARG A O 1
ATOM 840 N N . ARG A 1 110 ? -5.966 -2.176 -19.822 1.00 96.19 110 ARG A N 1
ATOM 841 C CA . ARG A 1 110 ? -6.324 -3.209 -18.845 1.00 96.19 110 ARG A CA 1
ATOM 842 C C . ARG A 1 110 ? -6.947 -2.574 -17.612 1.00 96.19 110 ARG A C 1
ATOM 844 O O . ARG A 1 110 ? -6.751 -1.384 -17.349 1.00 96.19 110 ARG A O 1
ATOM 851 N N . LEU A 1 111 ? -7.659 -3.376 -16.831 1.00 95.94 111 LEU A N 1
ATOM 852 C CA . LEU A 1 111 ? -8.185 -2.919 -15.556 1.00 95.94 111 LEU A CA 1
ATOM 853 C C . LEU A 1 111 ? -7.028 -2.556 -14.615 1.00 95.94 111 LEU A C 1
ATOM 855 O O . LEU A 1 111 ? -6.107 -3.349 -14.424 1.00 95.94 111 LEU A O 1
ATOM 859 N N . LEU A 1 112 ? -7.082 -1.353 -14.044 1.00 97.38 112 LEU A N 1
ATOM 860 C CA . LEU A 1 112 ? -6.086 -0.841 -13.108 1.00 97.38 112 LEU A CA 1
ATOM 861 C C . LEU A 1 112 ? -6.728 -0.620 -11.740 1.00 97.38 112 LEU A C 1
ATOM 863 O O . LEU A 1 112 ? -7.560 0.272 -11.564 1.00 97.38 112 LEU A O 1
ATOM 867 N N . LEU A 1 113 ? -6.313 -1.418 -10.763 1.00 96.94 113 LEU A N 1
ATOM 868 C CA . LEU A 1 113 ? -6.775 -1.326 -9.391 1.00 96.94 113 LEU A CA 1
ATOM 869 C C . LEU A 1 113 ? -5.922 -0.309 -8.627 1.00 96.94 113 LEU A C 1
ATOM 871 O O . LEU 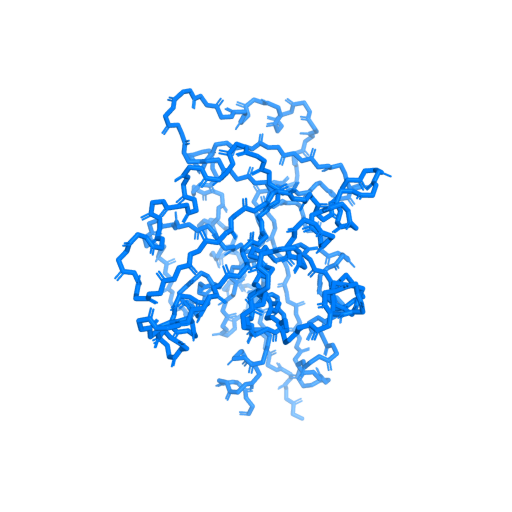A 1 113 ? -4.691 -0.376 -8.586 1.00 96.94 113 LEU A O 1
ATOM 875 N N . GLU A 1 114 ? -6.601 0.629 -7.973 1.00 97.12 114 GLU A N 1
ATOM 876 C CA . GLU A 1 114 ? -5.983 1.605 -7.081 1.00 97.12 114 GLU A CA 1
ATOM 877 C C . GLU A 1 114 ? -6.316 1.238 -5.623 1.00 97.12 114 GLU A C 1
ATOM 879 O O . GLU A 1 114 ? -7.466 1.422 -5.207 1.00 97.12 114 GLU A O 1
ATOM 884 N N . PRO A 1 115 ? -5.338 0.782 -4.808 1.00 96.81 115 PRO A N 1
ATOM 885 C CA . PRO A 1 115 ? -5.554 0.400 -3.409 1.00 96.81 115 PRO A CA 1
ATOM 886 C C . PRO A 1 115 ? -6.311 1.432 -2.596 1.00 96.81 115 PRO A C 1
ATOM 888 O O . PRO A 1 115 ? -7.148 1.092 -1.764 1.00 96.81 115 PRO A O 1
ATOM 891 N N . GLN A 1 116 ? -6.009 2.711 -2.836 1.00 95.44 116 GLN A N 1
ATOM 892 C CA . GLN A 1 116 ? -6.638 3.787 -2.095 1.00 95.44 116 GLN A CA 1
ATOM 893 C C . GLN A 1 116 ? -8.148 3.825 -2.330 1.00 95.44 116 GLN A C 1
ATOM 895 O O . GLN A 1 116 ? -8.883 4.042 -1.376 1.00 95.44 116 GLN A O 1
ATOM 900 N N . LYS A 1 117 ? -8.616 3.579 -3.560 1.00 95.81 117 LYS A N 1
ATOM 901 C CA . LYS A 1 117 ? -10.051 3.565 -3.859 1.00 95.81 117 LYS A CA 1
ATOM 902 C C . LYS A 1 117 ? -10.737 2.411 -3.135 1.00 95.81 117 LYS A C 1
ATOM 904 O O . LYS A 1 117 ? -11.772 2.631 -2.521 1.00 95.81 117 LYS A O 1
ATOM 909 N N . ILE A 1 118 ? -10.146 1.218 -3.147 1.00 97.19 118 ILE A N 1
ATOM 910 C CA . ILE A 1 118 ? -10.690 0.049 -2.436 1.00 97.19 118 ILE A CA 1
ATOM 911 C C . ILE A 1 118 ? -10.778 0.337 -0.934 1.00 97.19 118 ILE A C 1
ATOM 913 O O . ILE A 1 118 ? -11.827 0.144 -0.323 1.00 97.19 118 ILE A O 1
ATOM 917 N N . LEU A 1 119 ? -9.702 0.867 -0.346 1.00 97.19 119 LEU A N 1
ATOM 918 C CA . LEU A 1 119 ? -9.679 1.220 1.069 1.00 97.19 119 LEU A CA 1
ATOM 919 C C . LEU A 1 119 ? -10.704 2.312 1.407 1.00 97.19 119 LEU A C 1
ATOM 921 O O . LEU A 1 119 ? -11.418 2.173 2.393 1.00 97.19 119 LEU A O 1
ATOM 925 N N . ASP A 1 120 ? -10.814 3.367 0.594 1.00 95.69 120 ASP A N 1
ATOM 926 C CA . ASP A 1 120 ? -11.781 4.452 0.803 1.00 95.69 120 ASP A CA 1
ATOM 927 C C . ASP A 1 120 ? -13.220 3.921 0.857 1.00 95.69 120 ASP A C 1
ATOM 929 O O . ASP A 1 120 ? -13.970 4.284 1.762 1.00 95.69 120 ASP A O 1
ATOM 933 N N . HIS A 1 121 ? -13.598 3.029 -0.065 1.00 97.00 121 HIS A N 1
ATOM 934 C CA . HIS A 1 121 ? -14.948 2.455 -0.106 1.00 97.00 121 HIS A CA 1
ATOM 935 C C . HIS A 1 121 ? -15.185 1.440 1.014 1.00 97.00 121 HIS A C 1
ATOM 937 O O . HIS A 1 121 ? -16.284 1.377 1.561 1.00 97.00 121 HIS A O 1
ATOM 943 N N . PHE A 1 122 ? -14.155 0.701 1.428 1.00 97.56 122 PHE A N 1
ATOM 944 C CA . PHE A 1 122 ? -14.248 -0.152 2.609 1.00 97.56 122 PHE A CA 1
ATOM 945 C C . PHE A 1 122 ? -14.509 0.675 3.878 1.00 97.56 122 PHE A C 1
ATOM 947 O O . PHE A 1 122 ? -15.377 0.339 4.678 1.00 97.56 122 PHE A O 1
ATOM 954 N N . LEU A 1 123 ? -13.817 1.806 4.050 1.00 97.00 123 LEU A N 1
ATOM 955 C CA . LEU A 1 123 ? -14.073 2.714 5.173 1.00 97.00 123 LEU A CA 1
ATOM 956 C C . LEU A 1 123 ? -15.433 3.408 5.064 1.00 97.00 123 LEU A C 1
ATOM 958 O O . LEU A 1 123 ? -16.077 3.628 6.086 1.00 97.00 123 LEU A O 1
ATOM 962 N N . LEU A 1 124 ? -15.890 3.713 3.846 1.00 97.00 124 LEU A N 1
ATOM 963 C CA . LEU A 1 124 ? -17.234 4.232 3.593 1.00 97.00 124 LEU A CA 1
ATOM 964 C C . LEU A 1 124 ? -18.313 3.256 4.081 1.00 97.00 124 LEU A C 1
ATOM 966 O O . LEU A 1 124 ? -19.296 3.704 4.665 1.00 97.00 124 LEU A O 1
ATOM 970 N N . ALA A 1 125 ? -18.114 1.950 3.884 1.00 97.31 125 ALA A N 1
ATOM 971 C CA . ALA A 1 125 ? -19.023 0.913 4.370 1.00 97.31 125 ALA A CA 1
ATOM 972 C C . ALA A 1 125 ? -19.030 0.791 5.906 1.00 97.31 125 ALA A C 1
ATOM 974 O O . ALA A 1 125 ? -20.044 0.422 6.487 1.00 97.31 125 ALA A O 1
ATOM 975 N N . LEU A 1 126 ? -17.919 1.129 6.572 1.00 96.75 126 LEU A N 1
ATOM 976 C CA . LEU A 1 126 ? -17.794 1.082 8.035 1.00 96.75 126 LEU A CA 1
ATOM 977 C C . LEU A 1 126 ? -18.205 2.375 8.750 1.00 96.75 126 LEU A C 1
ATOM 979 O O . LEU A 1 126 ? -18.267 2.393 9.978 1.00 96.75 126 LEU A O 1
ATOM 983 N N . GLN A 1 127 ? -18.386 3.481 8.031 1.00 96.00 127 GLN A N 1
ATOM 984 C CA . GLN A 1 127 ? -18.555 4.796 8.648 1.00 96.00 127 GLN A CA 1
ATOM 985 C C . GLN A 1 127 ? -19.858 4.906 9.456 1.00 96.00 127 GLN A C 1
ATOM 987 O O . GLN A 1 127 ? -20.869 4.279 9.155 1.00 96.00 127 GLN A O 1
ATOM 992 N N . GLY A 1 128 ? -19.869 5.805 10.434 1.00 96.38 128 GLY A N 1
ATOM 993 C CA . GLY A 1 128 ? -21.059 6.121 11.218 1.00 96.38 128 GLY A CA 1
ATOM 994 C C . GLY A 1 128 ? -20.739 7.152 12.288 1.00 96.38 128 GLY A C 1
ATOM 995 O O . GLY A 1 128 ? -19.587 7.285 12.690 1.00 96.38 128 GLY A O 1
ATOM 996 N N . GLU A 1 129 ? -21.739 7.892 12.766 1.00 94.69 129 GLU A N 1
ATOM 997 C CA . GLU A 1 129 ? -21.523 9.013 13.701 1.00 94.69 129 GLU A CA 1
ATOM 998 C C . GLU A 1 129 ? -20.801 8.592 14.986 1.00 94.69 129 GLU A C 1
ATOM 1000 O O . GLU A 1 129 ? -19.966 9.326 15.507 1.00 94.69 129 GLU A O 1
ATOM 1005 N N . LYS A 1 130 ? -21.070 7.370 15.456 1.00 96.44 130 LYS A N 1
ATOM 1006 C CA . LYS A 1 130 ? -20.454 6.798 16.658 1.00 96.44 130 LYS A CA 1
ATOM 1007 C C . LYS A 1 130 ? -19.174 6.009 16.368 1.00 96.44 130 LYS A C 1
ATOM 1009 O O . LYS A 1 130 ? -18.547 5.512 17.301 1.00 96.44 130 LYS A O 1
ATOM 1014 N N . VAL A 1 131 ? -18.775 5.857 15.104 1.00 98.12 131 VAL A N 1
ATOM 1015 C CA . VAL A 1 131 ? -17.625 5.027 14.727 1.00 98.12 131 VAL A CA 1
ATOM 1016 C C . VAL A 1 131 ? -16.320 5.772 14.994 1.00 98.12 131 VAL A C 1
ATOM 1018 O O . VAL A 1 131 ? -16.155 6.922 14.593 1.00 98.12 131 VAL A O 1
ATOM 1021 N N . ARG A 1 132 ? -15.382 5.105 15.676 1.00 98.38 132 ARG A N 1
ATOM 1022 C CA . ARG A 1 132 ? -14.042 5.624 15.969 1.00 98.38 132 ARG A CA 1
ATOM 1023 C C . ARG A 1 132 ? -13.006 4.861 15.152 1.00 98.38 132 ARG A C 1
ATOM 1025 O O . ARG A 1 132 ? -12.811 3.665 15.363 1.00 98.38 132 ARG A O 1
ATOM 1032 N N . PHE A 1 133 ? -12.330 5.554 14.248 1.00 98.56 133 PHE A N 1
ATOM 1033 C CA . PHE A 1 133 ? -11.260 5.018 13.417 1.00 98.56 133 PHE A CA 1
ATOM 1034 C C . PHE A 1 133 ? -9.889 5.347 14.010 1.00 98.56 133 PHE A C 1
ATOM 1036 O O . PHE A 1 133 ? -9.571 6.499 14.322 1.00 98.56 133 PHE A O 1
ATOM 1043 N N . GLY A 1 134 ? -9.044 4.328 14.113 1.00 98.38 134 GLY A N 1
ATOM 1044 C CA . GLY A 1 134 ? -7.625 4.460 14.402 1.00 98.38 134 GLY A CA 1
ATOM 1045 C C . GLY A 1 134 ? -6.812 4.375 13.119 1.00 98.38 134 GLY A C 1
ATOM 1046 O O . GLY A 1 134 ? -6.693 3.305 12.549 1.00 98.38 134 GLY A O 1
ATOM 1047 N N . MET A 1 135 ? -6.236 5.470 12.644 1.00 97.94 135 MET A N 1
ATOM 1048 C CA . MET A 1 135 ? -5.516 5.516 11.372 1.00 97.94 135 MET A CA 1
ATOM 1049 C C . MET A 1 135 ? -4.007 5.491 11.599 1.00 97.94 135 MET A C 1
ATOM 1051 O O . MET A 1 135 ? -3.464 6.374 12.265 1.00 97.94 135 MET A O 1
ATOM 1055 N N . MET A 1 136 ? -3.322 4.541 10.970 1.00 97.75 136 MET A N 1
ATOM 1056 C CA . MET A 1 136 ? -1.866 4.459 10.942 1.00 97.75 136 MET A CA 1
ATOM 1057 C C . MET A 1 136 ? -1.357 4.773 9.532 1.00 97.75 136 MET A C 1
ATOM 1059 O O . MET A 1 136 ? -1.823 4.198 8.549 1.00 97.75 136 MET A O 1
ATOM 1063 N N . SER A 1 137 ? -0.451 5.742 9.415 1.00 95.31 137 SER A N 1
ATOM 1064 C CA . SER A 1 137 ? 0.194 6.138 8.153 1.00 95.31 137 SER A CA 1
ATOM 1065 C C . SER A 1 137 ? 1.718 6.005 8.261 1.00 95.31 137 SER A C 1
ATOM 1067 O O . SER A 1 137 ? 2.236 6.092 9.369 1.00 95.31 137 SER A O 1
ATOM 1069 N N . PRO A 1 138 ? 2.459 5.861 7.148 1.00 93.62 138 PRO A N 1
ATOM 1070 C CA . PRO A 1 138 ? 3.890 5.566 7.219 1.00 93.62 138 PRO A CA 1
ATOM 1071 C C . PRO A 1 138 ? 4.722 6.704 7.817 1.00 93.62 138 PRO A C 1
ATOM 1073 O O . PRO A 1 138 ? 5.633 6.456 8.590 1.00 93.62 138 PRO A O 1
ATOM 1076 N N . LEU A 1 139 ? 4.428 7.962 7.469 1.00 93.62 139 LEU A N 1
ATOM 1077 C CA . LEU A 1 139 ? 5.236 9.109 7.901 1.00 93.62 139 LEU A CA 1
ATOM 1078 C C . LEU A 1 139 ? 4.389 10.200 8.558 1.00 93.62 139 LEU A C 1
ATOM 1080 O O . LEU A 1 139 ? 3.278 10.501 8.109 1.00 93.62 139 LEU A O 1
ATOM 1084 N N . LYS A 1 140 ? 4.972 10.902 9.541 1.00 93.31 140 LYS A N 1
ATOM 1085 C CA . LYS A 1 140 ? 4.371 12.098 10.169 1.00 93.31 140 LYS A CA 1
ATOM 1086 C C . LYS A 1 140 ? 4.016 13.168 9.131 1.00 93.31 140 LYS A C 1
ATOM 1088 O O . LYS A 1 140 ? 2.917 13.719 9.159 1.00 93.31 140 LYS A O 1
ATOM 1093 N N . ALA A 1 141 ? 4.895 13.380 8.150 1.00 90.69 141 ALA A N 1
ATOM 1094 C CA . ALA A 1 141 ? 4.677 14.318 7.048 1.00 90.69 141 ALA A CA 1
ATOM 1095 C C . ALA A 1 141 ? 3.460 13.964 6.165 1.00 90.69 141 ALA A C 1
ATOM 1097 O O . ALA A 1 141 ? 2.950 14.816 5.440 1.00 90.69 141 ALA A O 1
ATOM 1098 N N . GLN A 1 142 ? 2.952 12.726 6.231 1.00 90.25 142 GLN A N 1
ATOM 1099 C CA . GLN A 1 142 ? 1.758 12.309 5.496 1.00 90.25 142 GLN A CA 1
ATOM 1100 C C . GLN A 1 142 ? 0.454 12.503 6.282 1.00 90.25 142 GLN A C 1
ATOM 1102 O O . GLN A 1 142 ? -0.621 12.455 5.688 1.00 90.25 142 GLN A O 1
ATOM 1107 N N . LEU A 1 143 ? 0.497 12.793 7.585 1.00 92.75 143 LEU A N 1
ATOM 1108 C CA . LEU A 1 143 ? -0.727 12.968 8.372 1.00 92.75 143 LEU A CA 1
ATOM 1109 C C . LEU A 1 143 ? -1.633 14.102 7.860 1.00 92.75 143 LEU A C 1
ATOM 1111 O O . LEU A 1 143 ? -2.842 13.871 7.797 1.00 92.75 143 LEU A O 1
ATOM 1115 N N . PRO A 1 144 ? -1.132 15.282 7.433 1.00 92.56 144 PRO A N 1
ATOM 1116 C CA . PRO A 1 144 ? -1.999 16.333 6.896 1.00 92.56 144 PRO A CA 1
ATOM 1117 C C . PRO A 1 144 ? -2.790 15.888 5.656 1.00 92.56 144 PRO A C 1
ATOM 1119 O O . PRO A 1 144 ? -3.996 16.124 5.562 1.00 92.56 144 PRO A O 1
ATOM 1122 N N . GLN A 1 145 ? -2.139 15.183 4.726 1.00 91.44 145 GLN A N 1
ATOM 1123 C CA . GLN A 1 145 ? -2.788 14.671 3.516 1.00 91.44 145 GLN A CA 1
ATOM 1124 C C . GLN A 1 145 ? -3.761 13.522 3.816 1.00 91.44 145 GLN A C 1
ATOM 1126 O O . GLN A 1 145 ? -4.851 13.489 3.242 1.00 91.44 145 GLN A O 1
ATOM 1131 N N . THR A 1 146 ? -3.441 12.642 4.770 1.00 89.44 146 THR A N 1
ATOM 1132 C CA . THR A 1 146 ? -4.363 11.597 5.244 1.00 89.44 146 THR A CA 1
ATOM 1133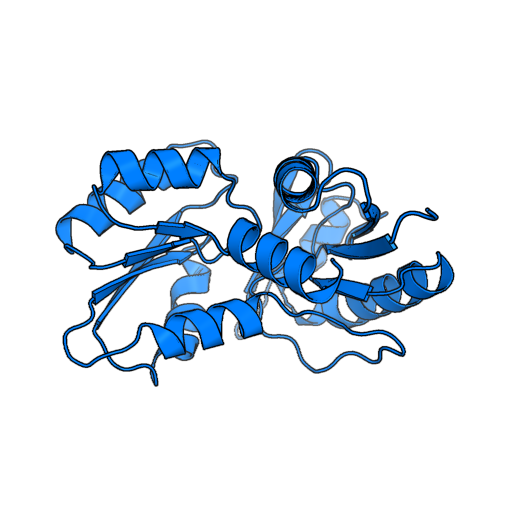 C C . THR A 1 146 ? -5.592 12.202 5.936 1.00 89.44 146 THR A C 1
ATOM 1135 O O . THR A 1 146 ? -6.716 11.808 5.637 1.00 89.44 146 THR A O 1
ATOM 1138 N N . ARG A 1 147 ? -5.423 13.217 6.794 1.00 93.62 147 ARG A N 1
ATOM 1139 C CA . ARG A 1 147 ? -6.538 13.926 7.453 1.00 93.62 147 ARG A CA 1
ATOM 1140 C C . ARG A 1 147 ? -7.465 14.591 6.443 1.00 93.62 147 ARG A C 1
ATOM 1142 O O . ARG A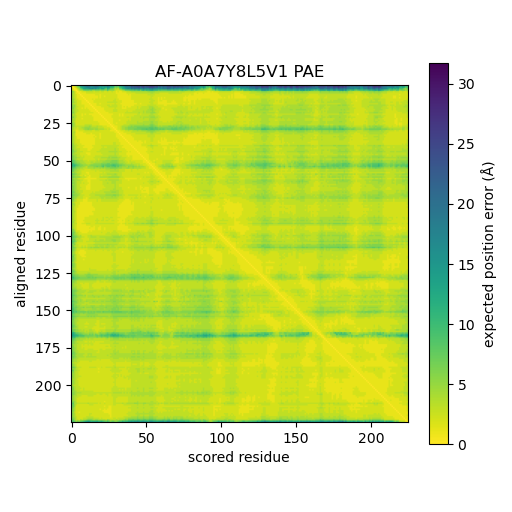 1 147 ? -8.680 14.444 6.530 1.00 93.62 147 ARG A O 1
ATOM 1149 N N . LYS A 1 148 ? -6.897 15.288 5.453 1.00 92.06 148 LYS A N 1
ATOM 1150 C CA . LYS A 1 148 ? -7.674 15.927 4.381 1.00 92.06 148 LYS A CA 1
ATOM 1151 C C . LYS A 1 148 ? -8.501 14.905 3.593 1.00 92.06 148 LYS A C 1
ATOM 1153 O O . LYS A 1 148 ? -9.630 15.216 3.226 1.00 92.06 148 LYS A O 1
ATOM 1158 N N . LYS A 1 149 ? -7.953 13.707 3.359 1.00 89.75 149 LYS A N 1
ATOM 1159 C CA . LYS A 1 149 ? -8.608 12.619 2.618 1.00 89.75 149 LYS A CA 1
ATOM 1160 C C . LYS A 1 149 ? -9.897 12.149 3.297 1.00 89.75 149 LYS A C 1
ATOM 1162 O O . LYS A 1 149 ? -10.926 12.075 2.639 1.00 89.75 149 LYS A O 1
ATOM 1167 N N . TYR A 1 150 ? -9.854 11.918 4.607 1.00 92.50 150 TYR A N 1
ATOM 1168 C CA . TYR A 1 150 ? -10.981 11.340 5.349 1.00 92.50 150 TYR A CA 1
ATOM 1169 C C . TYR A 1 150 ? -11.888 12.373 6.031 1.00 92.50 150 TYR A C 1
ATOM 1171 O O . TYR A 1 150 ? -12.824 11.999 6.725 1.00 92.50 150 TYR A O 1
ATOM 1179 N N . LYS A 1 151 ? -11.672 13.676 5.795 1.00 92.69 151 LYS A N 1
ATOM 1180 C CA . LYS A 1 151 ? -12.452 14.770 6.407 1.00 92.69 151 LYS A CA 1
ATOM 1181 C C . LYS A 1 151 ? -13.970 14.659 6.181 1.00 92.69 151 LYS A C 1
ATOM 1183 O O . LYS A 1 151 ? -14.733 15.204 6.967 1.00 92.69 151 LYS A O 1
ATOM 1188 N N . ARG A 1 152 ? -14.400 14.022 5.086 1.00 91.44 152 ARG A N 1
ATOM 1189 C CA . ARG A 1 152 ? -15.819 13.894 4.707 1.00 91.44 152 ARG A CA 1
ATOM 1190 C C . ARG A 1 15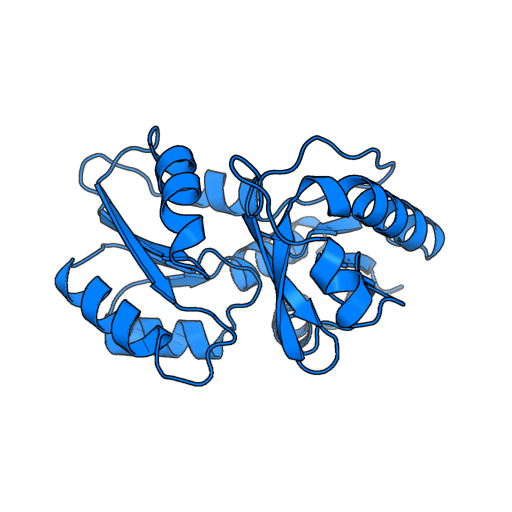2 ? -16.483 12.600 5.190 1.00 91.44 152 ARG A C 1
ATOM 1192 O O . ARG A 1 152 ? -17.688 12.469 5.010 1.00 91.44 152 ARG A O 1
ATOM 1199 N N . LEU A 1 153 ? -15.727 11.653 5.749 1.00 94.44 153 LEU A N 1
ATOM 1200 C CA . LEU A 1 153 ? -16.301 10.419 6.287 1.00 94.44 153 LEU A CA 1
ATOM 1201 C C . LEU A 1 153 ? -16.933 10.677 7.656 1.00 94.44 153 LEU A C 1
ATOM 1203 O O . LEU A 1 153 ? -16.397 11.446 8.455 1.00 94.44 153 LEU A O 1
ATOM 1207 N N . LYS A 1 154 ? -18.057 10.012 7.933 1.00 96.50 154 LYS A N 1
ATOM 1208 C CA . LYS A 1 154 ? -18.721 10.074 9.240 1.00 96.50 154 LYS A CA 1
ATOM 1209 C C . LYS A 1 154 ? -17.940 9.276 10.289 1.00 96.50 154 LYS A C 1
ATOM 1211 O O . LYS A 1 154 ? -17.484 8.165 10.022 1.00 96.50 154 LYS A O 1
ATOM 1216 N N . GLY A 1 155 ? -17.841 9.831 11.493 1.00 96.12 155 GLY A N 1
ATOM 1217 C CA . GLY A 1 155 ? -17.133 9.235 12.626 1.00 96.12 155 GLY A CA 1
ATOM 1218 C C . GLY A 1 155 ? -15.943 10.074 13.083 1.00 96.12 155 GLY A C 1
ATOM 1219 O O . GLY A 1 155 ? -15.662 11.146 12.544 1.00 96.12 155 GLY A O 1
ATOM 1220 N N . THR A 1 156 ? -15.236 9.594 14.101 1.00 97.56 156 THR A N 1
ATOM 1221 C CA . THR A 1 156 ? -14.045 10.261 14.639 1.00 97.56 156 THR A CA 1
ATOM 1222 C C . THR A 1 156 ? -12.783 9.522 14.221 1.00 97.56 156 THR A C 1
ATOM 1224 O O . THR A 1 156 ? -12.760 8.298 14.130 1.00 97.56 156 THR A O 1
ATOM 1227 N N . PHE A 1 157 ? -11.713 10.268 13.949 1.00 97.75 157 PHE A N 1
ATOM 1228 C CA . PHE A 1 157 ? -10.471 9.712 13.421 1.00 97.75 157 PHE A CA 1
ATOM 1229 C C . PHE A 1 157 ? -9.278 10.150 14.270 1.00 97.75 157 PHE A C 1
ATOM 1231 O O . PHE A 1 157 ? -8.989 11.343 14.397 1.00 97.75 157 PHE A O 1
ATOM 1238 N N . SER A 1 158 ? -8.541 9.179 14.802 1.00 97.81 158 SER A N 1
ATOM 1239 C CA . SER A 1 158 ? -7.246 9.395 15.451 1.00 97.81 158 SER A CA 1
ATOM 1240 C C . SER A 1 158 ? -6.129 8.966 14.511 1.00 97.81 158 SER A C 1
ATOM 1242 O O . SER A 1 158 ? -6.138 7.837 14.039 1.00 97.81 158 SER A O 1
ATOM 1244 N N . PHE A 1 159 ? -5.170 9.848 14.227 1.00 97.69 159 PHE A N 1
ATOM 1245 C CA . PHE A 1 159 ? -4.111 9.586 13.249 1.00 97.69 159 PHE A CA 1
ATOM 1246 C C . PHE A 1 159 ? -2.743 9.514 13.920 1.00 97.69 159 PHE A C 1
ATOM 1248 O O . PHE A 1 159 ? -2.333 10.481 14.563 1.00 97.69 159 PHE A O 1
ATOM 1255 N N . PHE A 1 160 ? -2.025 8.419 13.684 1.00 97.56 160 PHE A N 1
ATOM 1256 C CA . PHE A 1 160 ? -0.656 8.201 14.137 1.00 97.56 160 PHE A CA 1
ATOM 1257 C C . PHE A 1 160 ? 0.238 7.798 12.966 1.00 97.56 160 PHE A C 1
ATOM 1259 O O . PHE A 1 160 ? -0.221 7.222 11.976 1.00 97.56 160 PHE A O 1
ATOM 1266 N N . ALA A 1 161 ? 1.513 8.155 13.066 1.00 96.75 161 ALA A N 1
ATOM 1267 C CA . ALA A 1 161 ? 2.518 7.765 12.094 1.00 96.75 161 ALA A CA 1
ATOM 1268 C C . ALA A 1 161 ? 3.368 6.628 12.659 1.00 96.75 161 ALA A C 1
ATOM 1270 O O . ALA A 1 161 ? 3.755 6.705 13.821 1.00 96.75 161 ALA A O 1
ATOM 1271 N N . ALA A 1 162 ? 3.646 5.626 11.833 1.00 96.62 162 ALA A N 1
ATOM 1272 C CA . ALA A 1 162 ? 4.598 4.563 12.115 1.00 96.62 162 ALA A CA 1
ATOM 1273 C C . ALA A 1 162 ? 5.094 3.991 10.793 1.00 96.62 162 ALA A C 1
ATOM 1275 O O . ALA A 1 162 ? 4.292 3.450 10.028 1.00 96.62 162 ALA A O 1
ATOM 1276 N N . SER A 1 163 ? 6.378 4.102 10.487 1.00 94.56 163 SER A N 1
ATOM 1277 C CA . SER A 1 163 ? 6.872 3.549 9.232 1.00 94.56 163 SER A CA 1
ATOM 1278 C C . SER A 1 163 ? 6.879 2.012 9.269 1.00 94.56 163 SER A C 1
ATOM 1280 O O . SER A 1 163 ? 7.328 1.431 10.256 1.00 94.56 163 SER A O 1
ATOM 1282 N N . PRO A 1 164 ? 6.445 1.321 8.191 1.00 92.50 164 PRO A N 1
ATOM 1283 C CA . PRO A 1 164 ? 6.679 -0.119 8.044 1.00 92.50 164 PRO A CA 1
ATOM 1284 C C . PRO A 1 164 ? 8.168 -0.476 7.895 1.00 92.50 164 PRO A C 1
ATOM 1286 O O . PRO A 1 164 ? 8.520 -1.646 7.967 1.00 92.50 164 PRO A O 1
ATOM 1289 N N . TYR A 1 165 ? 9.031 0.513 7.659 1.00 91.12 165 TYR A N 1
ATOM 1290 C CA . TYR A 1 165 ? 10.460 0.340 7.399 1.00 91.12 165 TYR A CA 1
ATOM 1291 C C . TYR A 1 165 ? 11.331 0.998 8.480 1.00 91.12 165 TYR A C 1
ATOM 1293 O O . TYR A 1 165 ? 12.523 1.211 8.263 1.00 91.12 165 TYR A O 1
ATOM 1301 N N . ALA A 1 166 ? 10.740 1.392 9.614 1.00 87.69 166 ALA A N 1
ATOM 1302 C CA . ALA A 1 166 ? 11.489 1.969 10.723 1.00 87.69 166 ALA A CA 1
ATOM 1303 C C . ALA A 1 166 ? 12.488 0.952 11.294 1.00 87.69 166 ALA A C 1
ATOM 1305 O O . ALA A 1 166 ? 12.177 -0.230 11.420 1.00 87.69 166 ALA A O 1
ATOM 1306 N N . ALA A 1 167 ? 13.670 1.433 11.687 1.00 81.81 167 ALA A N 1
ATOM 1307 C CA . ALA A 1 167 ? 14.635 0.621 12.428 1.00 81.81 167 ALA A CA 1
ATOM 1308 C C . ALA A 1 167 ? 14.191 0.380 13.885 1.00 81.81 167 ALA A C 1
ATOM 1310 O O . ALA A 1 167 ? 14.529 -0.643 14.473 1.00 81.81 167 ALA A O 1
ATOM 1311 N N . GLY A 1 168 ? 13.444 1.328 14.464 1.00 88.19 168 GLY A N 1
ATOM 1312 C CA . GLY A 1 168 ? 12.898 1.246 15.820 1.00 88.19 168 GLY A CA 1
ATOM 1313 C C . GLY A 1 168 ? 11.438 0.797 15.865 1.00 88.19 168 GLY A C 1
ATOM 1314 O O . GLY A 1 168 ? 10.795 0.561 14.841 1.00 88.19 168 GLY A O 1
ATOM 1315 N N . ASP A 1 169 ? 10.887 0.738 17.077 1.00 93.44 169 ASP A N 1
ATOM 1316 C CA . ASP A 1 169 ? 9.533 0.243 17.323 1.00 93.44 169 ASP A CA 1
ATOM 1317 C C . ASP A 1 169 ? 8.418 1.296 17.153 1.00 93.44 169 ASP A C 1
ATOM 1319 O O . ASP A 1 169 ? 7.505 1.426 17.973 1.00 93.44 169 ASP A O 1
ATOM 1323 N N . GLU A 1 170 ? 8.444 2.044 16.048 1.00 95.38 170 GLU A N 1
ATOM 1324 C CA . GLU A 1 170 ? 7.401 3.045 15.772 1.00 95.38 170 GLU A CA 1
ATOM 1325 C C . GLU A 1 170 ? 5.998 2.412 15.707 1.00 95.38 170 GLU A C 1
ATOM 1327 O O . GLU A 1 170 ? 4.997 3.030 16.080 1.00 95.38 170 GLU A O 1
ATOM 1332 N N . LEU A 1 171 ? 5.916 1.159 15.238 1.00 96.75 171 LEU A N 1
ATOM 1333 C CA . LEU A 1 171 ? 4.665 0.412 15.127 1.00 96.75 171 LEU A CA 1
ATOM 1334 C C . LEU A 1 171 ? 4.035 0.154 16.502 1.00 96.75 171 LEU A C 1
ATOM 1336 O O . LEU A 1 171 ? 2.834 0.383 16.672 1.00 96.75 171 LEU A O 1
ATOM 1340 N N . GLY A 1 172 ? 4.827 -0.321 17.469 1.00 97.50 172 GLY A N 1
ATOM 1341 C CA . GLY A 1 172 ? 4.367 -0.598 18.827 1.00 97.50 172 GLY A CA 1
ATOM 1342 C C . GLY A 1 172 ? 3.926 0.673 19.545 1.00 97.50 172 GLY A C 1
ATOM 1343 O O . GLY A 1 172 ? 2.829 0.716 20.106 1.00 97.50 172 GLY A O 1
ATOM 1344 N N . GLU A 1 173 ? 4.715 1.742 19.441 1.00 97.69 173 GLU A N 1
ATOM 1345 C CA . GLU A 1 173 ? 4.386 3.052 20.013 1.00 97.69 173 GLU A CA 1
ATOM 1346 C C . GLU A 1 173 ? 3.063 3.605 19.466 1.00 97.69 173 GLU A C 1
ATOM 1348 O O . GLU A 1 173 ? 2.175 4.007 20.229 1.00 97.69 173 GLU A O 1
ATOM 1353 N N . ALA A 1 174 ? 2.884 3.579 18.141 1.00 98.00 174 ALA A N 1
ATOM 1354 C CA . ALA A 1 174 ? 1.648 4.024 17.507 1.00 98.00 174 ALA A CA 1
ATOM 1355 C C . ALA A 1 174 ? 0.453 3.139 17.889 1.00 98.00 174 ALA A C 1
ATOM 1357 O O . ALA A 1 174 ? -0.645 3.658 18.099 1.00 98.00 174 ALA A O 1
ATOM 1358 N N . ALA A 1 175 ? 0.648 1.824 18.025 1.00 98.31 175 ALA A N 1
ATOM 1359 C CA . ALA A 1 175 ? -0.392 0.903 18.472 1.00 98.31 175 ALA A CA 1
ATOM 1360 C C . ALA A 1 175 ? -0.814 1.168 19.930 1.00 98.31 175 ALA A C 1
ATOM 1362 O O . ALA A 1 175 ? -2.010 1.220 20.220 1.00 98.31 175 ALA A O 1
ATOM 1363 N N . ILE A 1 176 ? 0.128 1.432 20.842 1.00 98.50 176 ILE A N 1
ATOM 1364 C CA . ILE A 1 176 ? -0.170 1.814 22.234 1.00 98.50 176 ILE A CA 1
ATOM 1365 C C . ILE A 1 176 ? -0.946 3.133 22.273 1.00 98.50 176 ILE A C 1
ATOM 1367 O O . ILE A 1 176 ? -1.948 3.259 22.985 1.00 98.50 176 ILE A O 1
ATOM 1371 N N . ALA A 1 177 ? -0.521 4.121 21.486 1.00 98.19 177 ALA A N 1
ATOM 1372 C CA . ALA A 1 177 ? -1.208 5.403 21.406 1.00 98.19 177 ALA A CA 1
ATOM 1373 C C . ALA A 1 177 ? -2.630 5.258 20.834 1.00 98.19 177 ALA A C 1
ATOM 1375 O O . ALA A 1 177 ? -3.563 5.882 21.344 1.00 98.19 177 ALA A O 1
ATOM 1376 N N . LEU A 1 178 ? -2.817 4.390 19.834 1.00 98.19 178 LEU A N 1
ATOM 1377 C CA . LEU A 1 178 ? -4.125 4.036 19.285 1.00 98.19 178 LEU A CA 1
ATOM 1378 C C . LEU A 1 178 ? -5.012 3.331 20.309 1.00 98.19 178 LEU A C 1
ATOM 1380 O O . LEU A 1 178 ? -6.176 3.699 20.427 1.00 98.19 178 LEU A O 1
ATOM 1384 N N . ARG A 1 179 ? -4.481 2.390 21.098 1.00 98.31 179 ARG A N 1
ATOM 1385 C CA . ARG A 1 179 ? -5.236 1.714 22.167 1.00 98.31 179 ARG A CA 1
ATOM 1386 C C . ARG A 1 179 ? -5.875 2.720 23.125 1.00 98.31 179 ARG A C 1
ATOM 1388 O O . ARG A 1 179 ? -7.048 2.589 23.450 1.00 98.31 179 ARG A O 1
ATOM 1395 N N . ARG A 1 180 ? -5.139 3.767 23.516 1.00 98.06 180 ARG A N 1
ATOM 1396 C CA . ARG A 1 180 ? -5.639 4.844 24.399 1.00 98.06 180 ARG A CA 1
ATOM 1397 C C . ARG A 1 180 ? -6.762 5.681 23.779 1.00 98.06 180 ARG A C 1
ATOM 1399 O O . ARG A 1 180 ? -7.470 6.371 24.501 1.00 98.06 180 ARG A O 1
ATOM 1406 N N . LYS A 1 181 ? -6.909 5.664 22.451 1.00 98.19 181 LYS A N 1
ATOM 1407 C CA . LYS A 1 181 ? -8.017 6.315 21.733 1.00 98.19 181 LYS A CA 1
ATOM 1408 C C . LYS A 1 181 ? -9.239 5.412 21.577 1.00 98.19 181 LYS A C 1
ATOM 1410 O O . LYS A 1 181 ? -10.252 5.879 21.066 1.00 98.19 181 LYS A O 1
ATOM 1415 N N . ASP A 1 182 ? -9.126 4.151 21.995 1.00 97.88 182 ASP A N 1
ATOM 1416 C CA . ASP A 1 182 ? -10.185 3.148 21.973 1.00 97.88 182 ASP A CA 1
ATOM 1417 C C . ASP A 1 182 ? -10.964 3.102 20.640 1.00 97.88 182 ASP A C 1
ATOM 1419 O O . ASP A 1 182 ? -12.180 3.286 20.623 1.00 97.88 182 ASP A O 1
ATOM 1423 N N . PRO A 1 183 ? -10.302 2.931 19.479 1.00 98.44 183 PRO A N 1
ATOM 1424 C CA . PRO A 1 183 ? -11.009 2.875 18.208 1.00 98.44 183 PRO A CA 1
ATOM 1425 C C . PRO A 1 183 ? -11.852 1.596 18.111 1.00 98.44 183 PRO A C 1
ATOM 1427 O O . PRO A 1 183 ? -11.507 0.565 18.686 1.00 98.44 183 PRO A O 1
ATOM 1430 N N . HIS A 1 184 ? -12.928 1.637 17.328 1.00 98.56 184 HIS A N 1
ATOM 1431 C CA . HIS A 1 184 ? -13.658 0.425 16.943 1.00 98.56 184 HIS A CA 1
ATOM 1432 C C . HIS A 1 184 ? -12.873 -0.395 15.914 1.00 98.56 184 HIS A C 1
ATOM 1434 O O . HIS A 1 184 ? -12.957 -1.618 15.907 1.00 98.56 184 HIS A O 1
ATOM 1440 N N . VAL A 1 185 ? -12.096 0.277 15.059 1.00 98.62 185 VAL A N 1
ATOM 1441 C CA . VAL A 1 185 ? -11.270 -0.355 14.027 1.00 98.62 185 VAL A CA 1
ATOM 1442 C C . VAL A 1 185 ? -9.972 0.420 13.822 1.00 98.62 185 VAL A C 1
ATOM 1444 O O . VAL A 1 185 ? -9.968 1.654 13.779 1.00 98.62 185 VAL A O 1
ATOM 1447 N N . VAL A 1 186 ? -8.863 -0.302 13.680 1.00 98.69 186 VAL A N 1
ATOM 1448 C CA . VAL A 1 186 ? -7.566 0.252 13.279 1.00 98.69 186 VAL A CA 1
ATOM 1449 C C . VAL A 1 186 ? -7.356 0.032 11.784 1.00 98.69 186 VAL A C 1
ATOM 1451 O O . VAL A 1 186 ? -7.658 -1.029 11.254 1.00 98.69 186 VAL A O 1
ATOM 1454 N N . VAL A 1 187 ? -6.824 1.024 11.083 1.00 98.38 187 VAL A N 1
ATOM 1455 C CA . VAL A 1 187 ? -6.577 1.003 9.644 1.00 98.38 187 VAL A CA 1
ATOM 1456 C C . VAL A 1 187 ? -5.104 1.285 9.396 1.00 98.38 187 VAL A C 1
ATOM 1458 O O . VAL A 1 187 ? -4.616 2.396 9.611 1.00 98.38 187 VAL A O 1
ATOM 1461 N N . MET A 1 188 ? -4.399 0.276 8.902 1.00 98.06 188 MET A N 1
ATOM 1462 C CA . MET A 1 188 ? -2.999 0.356 8.507 1.00 98.06 188 MET A CA 1
ATOM 1463 C C . MET A 1 188 ? -2.922 0.798 7.042 1.00 98.06 188 MET A C 1
ATOM 1465 O O . MET A 1 188 ? -2.985 -0.012 6.115 1.00 98.06 188 MET A O 1
ATOM 1469 N N . ASN A 1 189 ? -2.846 2.115 6.836 1.00 96.12 189 ASN A N 1
ATOM 1470 C CA . ASN A 1 189 ? -3.002 2.780 5.542 1.00 96.12 189 ASN A CA 1
ATOM 1471 C C . ASN A 1 189 ? -1.679 2.879 4.756 1.00 96.12 189 ASN A C 1
ATOM 1473 O O . ASN A 1 189 ? -1.223 3.965 4.391 1.00 96.12 189 ASN A O 1
ATOM 1477 N N . CYS A 1 190 ? -1.049 1.738 4.494 1.00 95.75 190 CYS A N 1
ATOM 1478 C CA . CYS A 1 190 ? 0.107 1.620 3.609 1.00 95.75 190 CYS A CA 1
ATOM 1479 C C . CYS A 1 190 ? 0.162 0.214 3.019 1.00 95.75 190 CYS A C 1
ATOM 1481 O O . CYS A 1 190 ? -0.165 -0.755 3.703 1.00 95.75 190 CYS A O 1
ATOM 1483 N N . MET A 1 191 ? 0.637 0.098 1.780 1.00 96.06 191 MET A N 1
ATOM 1484 C CA . MET A 1 191 ? 0.902 -1.211 1.184 1.00 96.06 191 MET A CA 1
ATOM 1485 C C . MET A 1 191 ? 2.111 -1.907 1.817 1.00 96.06 191 MET A C 1
ATOM 1487 O O . MET A 1 191 ? 2.131 -3.125 1.839 1.00 96.06 191 MET A O 1
ATOM 1491 N N . GLY A 1 192 ? 3.074 -1.155 2.368 1.00 95.56 192 GLY A N 1
ATOM 1492 C CA . GLY A 1 192 ? 4.288 -1.691 3.001 1.00 95.56 192 GLY A CA 1
ATOM 1493 C C . GLY A 1 192 ? 4.076 -2.399 4.341 1.00 95.56 192 GLY A C 1
ATOM 1494 O O . GLY A 1 192 ? 4.986 -3.060 4.821 1.00 95.56 192 GLY A O 1
ATOM 1495 N N . TYR A 1 193 ? 2.900 -2.278 4.963 1.00 96.44 193 TYR A N 1
ATOM 1496 C CA . TYR A 1 193 ? 2.613 -3.043 6.174 1.00 96.44 193 TYR A CA 1
ATOM 1497 C C . TYR A 1 193 ? 2.351 -4.516 5.836 1.00 96.44 193 TYR A C 1
ATOM 1499 O O . TYR A 1 193 ? 1.669 -4.834 4.857 1.00 96.44 193 TYR A O 1
ATOM 1507 N N . THR A 1 194 ? 2.843 -5.412 6.689 1.00 95.31 194 THR A N 1
ATOM 1508 C CA . THR A 1 194 ? 2.740 -6.864 6.499 1.00 95.31 194 THR A CA 1
ATOM 1509 C C . THR A 1 194 ? 1.663 -7.491 7.396 1.00 95.31 194 THR A C 1
ATOM 1511 O O . THR A 1 194 ? 1.238 -6.882 8.387 1.00 95.31 194 THR A O 1
ATOM 1514 N N . PRO A 1 195 ? 1.220 -8.731 7.109 1.00 94.88 195 PRO A N 1
ATOM 1515 C CA . PRO A 1 195 ? 0.334 -9.479 8.004 1.00 94.88 195 PRO A CA 1
ATOM 1516 C C . PRO A 1 195 ? 0.888 -9.642 9.428 1.00 94.88 195 PRO A C 1
ATOM 1518 O O . PRO A 1 195 ? 0.129 -9.540 10.391 1.00 94.88 195 PRO A O 1
ATOM 1521 N N . ALA A 1 196 ? 2.206 -9.809 9.582 1.00 95.25 196 ALA A N 1
ATOM 1522 C CA . ALA A 1 196 ? 2.852 -9.879 10.894 1.00 95.25 196 ALA A CA 1
ATOM 1523 C C . ALA A 1 196 ? 2.710 -8.560 11.674 1.00 95.25 196 ALA A C 1
ATOM 1525 O O . ALA A 1 196 ? 2.343 -8.565 12.850 1.00 95.25 196 ALA A O 1
ATOM 1526 N N . MET A 1 197 ? 2.904 -7.416 11.006 1.00 97.25 197 MET A N 1
ATOM 1527 C CA . MET A 1 197 ? 2.678 -6.099 11.614 1.00 97.25 197 MET A CA 1
ATOM 1528 C C . MET A 1 197 ? 1.209 -5.908 12.010 1.00 97.25 197 MET A C 1
ATOM 1530 O O . MET A 1 197 ? 0.926 -5.410 13.098 1.00 97.25 197 MET A O 1
ATOM 1534 N N . LYS A 1 198 ? 0.265 -6.351 11.167 1.00 97.50 198 LYS A N 1
ATOM 1535 C CA . LYS A 1 198 ? -1.171 -6.342 11.486 1.00 97.50 198 LYS A CA 1
ATOM 1536 C C . LYS A 1 198 ? -1.474 -7.148 12.748 1.00 97.50 198 LYS A C 1
ATOM 1538 O O . LYS A 1 198 ? -2.163 -6.637 13.627 1.00 97.50 198 LYS A O 1
ATOM 1543 N N . LYS A 1 199 ? -0.951 -8.375 12.846 1.00 97.88 199 LYS A N 1
ATOM 1544 C CA . LYS A 1 199 ? -1.126 -9.242 14.019 1.00 97.88 199 LYS A CA 1
ATOM 1545 C C . LYS A 1 199 ? -0.639 -8.544 15.290 1.00 97.88 199 LYS A C 1
ATOM 1547 O O . LYS A 1 199 ? -1.391 -8.436 16.251 1.00 97.88 199 LYS A O 1
ATOM 1552 N N . ARG A 1 200 ? 0.554 -7.954 15.241 1.00 97.94 200 ARG A N 1
ATOM 1553 C CA . ARG A 1 200 ? 1.130 -7.203 16.360 1.00 97.94 200 ARG A CA 1
ATOM 1554 C C . ARG A 1 200 ? 0.281 -6.001 16.787 1.00 97.94 200 ARG A C 1
ATOM 1556 O O . ARG A 1 200 ? 0.072 -5.773 17.975 1.00 97.94 200 ARG A O 1
ATOM 1563 N N . VAL A 1 201 ? -0.250 -5.235 15.832 1.00 98.44 201 VAL A N 1
ATOM 1564 C CA . VAL A 1 201 ? -1.167 -4.120 16.130 1.00 98.44 201 VAL A CA 1
ATOM 1565 C C . VAL A 1 201 ? -2.454 -4.627 16.786 1.00 98.44 201 VAL A C 1
ATOM 1567 O O . VAL A 1 201 ? -2.929 -4.008 17.740 1.00 98.44 201 VAL A O 1
ATOM 1570 N N . MET A 1 202 ? -3.005 -5.752 16.324 1.00 98.56 202 MET A N 1
ATOM 1571 C CA . MET A 1 202 ? -4.187 -6.375 16.931 1.00 98.56 202 MET A CA 1
ATOM 1572 C C . MET A 1 202 ? -3.919 -6.820 18.372 1.00 98.56 202 MET A C 1
ATOM 1574 O O . MET A 1 202 ? -4.738 -6.539 19.239 1.00 98.56 202 MET A O 1
ATOM 1578 N N . GLU A 1 203 ? -2.772 -7.444 18.642 1.00 98.56 203 GLU A N 1
ATOM 1579 C CA . GLU A 1 203 ? -2.370 -7.881 19.987 1.00 98.56 203 GLU A CA 1
ATOM 1580 C C . GLU A 1 203 ? -2.236 -6.701 20.959 1.00 98.56 203 GLU A C 1
ATOM 1582 O O . GLU A 1 203 ? -2.756 -6.743 22.071 1.00 98.56 203 GLU A O 1
ATOM 1587 N N . ILE A 1 204 ? -1.595 -5.609 20.530 1.00 98.56 204 ILE A N 1
ATOM 1588 C CA . ILE A 1 204 ? -1.393 -4.425 21.377 1.00 98.56 204 ILE A CA 1
ATOM 1589 C C . ILE A 1 204 ? -2.710 -3.686 21.628 1.00 98.56 204 ILE A C 1
ATOM 1591 O O . ILE A 1 204 ? -2.973 -3.242 22.748 1.00 98.56 204 ILE A O 1
ATOM 1595 N N . THR A 1 205 ? -3.519 -3.493 20.584 1.00 98.44 205 THR A N 1
ATOM 1596 C CA . THR A 1 205 ? -4.731 -2.661 20.659 1.00 98.44 205 THR A CA 1
ATOM 1597 C C . THR A 1 205 ? -5.949 -3.417 21.176 1.00 98.44 205 THR A C 1
ATOM 1599 O O . THR A 1 205 ? -6.850 -2.792 21.734 1.00 98.44 205 THR A O 1
ATOM 1602 N N . GLY A 1 206 ? -6.001 -4.735 20.973 1.00 98.44 206 GLY A N 1
ATOM 1603 C CA . GLY A 1 206 ? -7.197 -5.552 21.169 1.00 98.44 206 GLY A CA 1
ATOM 1604 C C . GLY A 1 206 ? -8.326 -5.224 20.186 1.00 98.44 206 GLY A C 1
ATOM 1605 O O . GLY A 1 206 ? -9.483 -5.518 20.478 1.00 98.44 206 GLY A O 1
ATOM 1606 N N . LYS A 1 207 ? -8.034 -4.554 19.059 1.00 98.50 207 LYS A N 1
ATOM 1607 C CA . LYS A 1 207 ? -9.051 -4.051 18.120 1.00 98.50 207 LYS A CA 1
ATOM 1608 C C . LYS A 1 207 ? -9.000 -4.749 16.758 1.00 98.50 207 LYS A C 1
ATOM 1610 O O . LYS A 1 207 ? -7.911 -5.075 16.270 1.00 98.50 207 LYS A O 1
ATOM 1615 N N . PRO A 1 208 ? -10.158 -4.900 16.081 1.00 98.25 208 PRO A N 1
ATOM 1616 C CA . PRO A 1 208 ? -10.199 -5.249 14.668 1.00 98.25 208 PRO A CA 1
ATOM 1617 C C . PRO A 1 208 ? -9.280 -4.333 13.860 1.00 98.25 208 PRO A C 1
ATOM 1619 O O . PRO A 1 208 ? -9.296 -3.113 14.032 1.00 98.25 208 PRO A O 1
ATOM 1622 N N . THR A 1 209 ? -8.469 -4.919 12.982 1.00 98.50 209 THR A N 1
ATOM 1623 C CA . THR A 1 209 ? -7.491 -4.171 12.189 1.00 98.50 209 THR A CA 1
ATOM 1624 C C . THR A 1 209 ? -7.663 -4.473 10.705 1.00 98.50 209 THR A C 1
ATOM 1626 O O . THR A 1 209 ? -7.762 -5.628 10.290 1.00 98.50 209 THR A O 1
ATOM 1629 N N . VAL A 1 210 ? -7.670 -3.424 9.891 1.00 98.25 210 VAL A N 1
ATOM 1630 C CA . VAL A 1 210 ? -7.728 -3.455 8.431 1.00 98.25 210 VAL A CA 1
ATOM 1631 C C . VAL A 1 210 ? -6.334 -3.164 7.909 1.00 98.25 210 VAL A C 1
ATOM 1633 O O . VAL A 1 210 ? -5.752 -2.120 8.201 1.00 98.25 210 VAL A O 1
ATOM 1636 N N . LEU A 1 211 ? -5.801 -4.087 7.119 1.00 97.69 211 LEU A N 1
ATOM 1637 C CA . LEU A 1 211 ? -4.514 -3.931 6.461 1.00 97.69 211 LEU A CA 1
ATOM 1638 C C . LEU A 1 211 ? -4.760 -3.690 4.974 1.00 97.69 211 LEU A C 1
ATOM 1640 O O . LEU A 1 211 ? -5.274 -4.586 4.301 1.00 97.69 211 LEU A O 1
ATOM 1644 N N . ALA A 1 212 ? -4.377 -2.505 4.481 1.00 97.06 212 ALA A N 1
ATOM 1645 C CA . ALA A 1 212 ? -4.604 -2.094 3.094 1.00 97.06 212 ALA A CA 1
ATOM 1646 C C . ALA A 1 212 ? -4.087 -3.137 2.094 1.00 97.06 212 ALA A C 1
ATOM 1648 O O . ALA A 1 212 ? -4.811 -3.511 1.178 1.00 97.06 212 ALA A O 1
ATOM 1649 N N . ASN A 1 213 ? -2.886 -3.668 2.340 1.00 94.75 213 ASN A N 1
ATOM 1650 C CA . ASN A 1 213 ? -2.283 -4.728 1.538 1.00 94.75 213 ASN A CA 1
ATOM 1651 C C . ASN A 1 213 ? -3.205 -5.962 1.415 1.00 94.75 213 ASN A C 1
ATOM 1653 O O . ASN A 1 213 ? -3.688 -6.274 0.329 1.00 94.75 213 ASN A O 1
ATOM 1657 N N . SER A 1 214 ? -3.547 -6.605 2.538 1.00 95.81 214 SER A N 1
ATOM 1658 C CA . SER A 1 214 ? -4.385 -7.815 2.518 1.00 95.81 214 SER A CA 1
ATOM 1659 C C . SER A 1 214 ? -5.813 -7.580 2.014 1.00 95.81 214 SER A C 1
ATOM 1661 O O . SER A 1 214 ? -6.397 -8.475 1.415 1.00 95.81 214 SER A O 1
ATOM 1663 N N . LEU A 1 215 ? -6.388 -6.394 2.257 1.00 97.62 215 LEU A N 1
ATOM 1664 C CA . LEU A 1 215 ? -7.721 -6.040 1.761 1.00 97.62 215 LEU A CA 1
ATOM 1665 C C . LEU A 1 215 ? -7.729 -6.025 0.231 1.00 97.62 215 LEU A C 1
ATOM 1667 O O . LEU A 1 215 ? -8.614 -6.589 -0.401 1.00 97.62 215 LEU A O 1
ATOM 1671 N N . VAL A 1 216 ? -6.716 -5.393 -0.352 1.00 96.69 216 VAL A N 1
ATOM 1672 C CA . VAL A 1 216 ? -6.587 -5.247 -1.799 1.00 96.69 216 VAL A CA 1
ATOM 1673 C C . VAL A 1 216 ? -6.233 -6.573 -2.459 1.00 96.69 216 VAL A C 1
ATOM 1675 O O . VAL A 1 216 ? -6.790 -6.876 -3.507 1.00 96.69 216 VAL A O 1
ATOM 1678 N N . ALA A 1 217 ? -5.382 -7.389 -1.833 1.00 95.94 217 ALA A N 1
ATOM 1679 C CA . ALA A 1 217 ? -5.107 -8.742 -2.306 1.00 95.94 217 ALA A CA 1
ATOM 1680 C C . ALA A 1 217 ? -6.386 -9.597 -2.368 1.00 95.94 217 ALA A C 1
ATOM 1682 O O . ALA A 1 217 ? -6.611 -10.274 -3.362 1.00 95.94 217 ALA A O 1
ATOM 1683 N N . ARG A 1 218 ? -7.264 -9.510 -1.357 1.00 96.38 218 ARG A N 1
ATOM 1684 C CA . ARG A 1 218 ? -8.563 -10.212 -1.351 1.00 96.38 218 ARG A CA 1
ATOM 1685 C C . ARG A 1 218 ? -9.524 -9.686 -2.412 1.00 96.38 218 ARG A C 1
ATOM 1687 O O . ARG A 1 218 ? -10.196 -10.478 -3.051 1.00 96.38 218 ARG A O 1
ATOM 1694 N N . ALA A 1 219 ? -9.574 -8.371 -2.618 1.00 95.81 219 ALA A N 1
ATOM 1695 C CA . ALA A 1 219 ? -10.396 -7.782 -3.674 1.00 95.81 219 ALA A CA 1
ATOM 1696 C C . ALA A 1 219 ? -9.912 -8.186 -5.077 1.00 95.81 219 ALA A C 1
ATOM 1698 O O . ALA A 1 219 ? -10.722 -8.434 -5.962 1.00 95.81 219 ALA A O 1
ATOM 1699 N N . LEU A 1 220 ? -8.593 -8.263 -5.274 1.00 94.62 220 LEU A N 1
ATOM 1700 C CA . LEU A 1 220 ? -7.995 -8.755 -6.512 1.00 94.62 220 LEU A CA 1
ATOM 1701 C C . LEU A 1 220 ? -8.286 -10.248 -6.719 1.00 94.62 220 LEU A C 1
ATOM 1703 O O . LEU A 1 220 ? -8.618 -10.632 -7.834 1.00 94.62 220 LEU A O 1
ATOM 1707 N N . ALA A 1 221 ? -8.192 -11.055 -5.657 1.00 94.00 221 ALA A N 1
ATOM 1708 C CA . ALA A 1 221 ? -8.547 -12.471 -5.693 1.00 94.00 221 ALA A CA 1
ATOM 1709 C C . ALA A 1 221 ? -10.020 -12.669 -6.071 1.00 94.00 221 ALA A C 1
ATOM 1711 O O . ALA A 1 221 ? -10.295 -13.460 -6.951 1.00 94.00 221 ALA A O 1
ATOM 1712 N N . GLU A 1 222 ? -10.946 -11.917 -5.468 1.00 94.19 222 GLU A N 1
ATOM 1713 C CA . GLU A 1 222 ? -12.384 -11.982 -5.782 1.00 94.19 222 GLU A CA 1
ATOM 1714 C C . GLU A 1 222 ? -12.691 -11.596 -7.233 1.00 94.19 222 GLU A C 1
ATOM 1716 O O . GLU A 1 222 ? -13.514 -12.210 -7.898 1.00 94.19 222 GLU A O 1
ATOM 1721 N N . LEU A 1 223 ? -12.028 -10.556 -7.735 1.00 91.44 223 LEU A N 1
ATOM 1722 C CA . LEU A 1 223 ? -12.232 -10.064 -9.094 1.00 91.44 223 LEU A CA 1
ATOM 1723 C C . LEU A 1 223 ? -11.762 -11.062 -10.162 1.00 91.44 223 LEU A C 1
ATOM 1725 O O . LEU A 1 223 ? -12.280 -11.067 -11.278 1.00 91.44 223 LEU A O 1
ATOM 1729 N N . LEU A 1 224 ? -10.713 -11.815 -9.845 1.00 88.25 224 LEU A N 1
ATOM 1730 C CA . LEU A 1 224 ? -9.993 -12.664 -10.780 1.00 88.25 224 LEU A CA 1
ATOM 1731 C C . LEU A 1 224 ? -10.021 -14.130 -10.351 1.00 88.25 224 LEU A C 1
ATOM 1733 O O . LEU A 1 224 ? -9.166 -14.871 -10.817 1.00 88.25 224 LEU A O 1
ATOM 1737 N N . SER A 1 225 ? -10.914 -14.573 -9.469 1.00 80.25 225 SER A N 1
ATOM 1738 C CA . SER A 1 225 ? -11.094 -15.999 -9.169 1.00 80.25 225 SER A CA 1
ATOM 1739 C C . SER A 1 225 ? -11.864 -16.701 -10.280 1.00 80.25 225 SER A C 1
ATOM 1741 O O . SER A 1 225 ? -12.464 -16.028 -11.148 1.00 80.25 225 SER A O 1
#

Secondary structure (DSSP, 8-state):
-PPEEEEEEESSPSP-TTTHHHHHHHH-TTEEEEEEETTTT--HHHHHTTPPPTTPPEEEEE-TT--EEEEEHHHHHHHHHHHHHHHHHTT-SEEEES-----PPPP-SSEEE-HHHHHHHHHHHH--TT-EEEEEES-GGGHHHHHHHHTTSSSEEEEEE--TT-SS-HHHHHHHHHHTT--SEEEE--TT--HHHHHHHHHHH-S-EEEHHHHHHHHHHHHT-

Radius of gyration: 17.08 Å; Cα contacts (8 Å, |Δi|>4): 420; chains: 1; bounding box: 43×46×47 Å

Foldseek 3Di:
DQAAEEEEEEQEADDPPLFVVQLCVLQDDSYDYHYGYLCPPHDPVRLVVQADDPPFDWDWDAYPVGDIDIGGPVVRQVSSLVSQVVSVVVPHQEYEYQWLGDDDDHDHPHHYHYLVVLVVVVLLVVFDQAAEEEEEAADPVCVVVVCVSCVPTHYHYDYAYHHLSDPDPSLLVSLLVSLVVLGQEYEHRGSSDHPVSQVSSCVSNVHHYHYSSSSVSNVVSVVVD

Mean predicted aligned error: 3.17 Å